Protein AF-A0A8C4QLY3-F1 (afdb_monomer_lite)

Secondary structure (DSSP, 8-state):
-EEEEEE-TT-S-BHHHHTT-----TT------S-PPPEEEEEPPTTEEESSTT---EEEGGG-SEE-TTS-EE-TT-EE--TT-TTEEEEE-TTSPEEEEEPPPPPPS-----TTEEEEEEEPTT-SSEEEEEEEPP---PPPPPPTT-EEEEEPPBTTBSS-EEEEE------TTS------------

Foldseek 3Di:
DAKDAFADVPRAFELCVVLPDPPPVPPPPDDCPPDDDGHIDDHDDPQWHHQDPPDPDTHGNQQSLEADPVRGGHGAQDWDQDPVHNQWIWHRHPSSDIDIDGPDDDDAPDDDDDPQWDWDWDADVVRSGTHIDTDGDDDPDDADDDDPQWDWDWACADPVRSHIDTDTDRDDPDPDPDDDDDDPPPPDDD

Organism: Eptatretus burgeri (NCBI:txid7764)

Radius of gyration: 38.59 Å; chains: 1; bounding box: 98×26×93 Å

Structure (mmCIF, N/CA/C/O backbone):
data_AF-A0A8C4QLY3-F1
#
_entry.id   AF-A0A8C4QLY3-F1
#
loop_
_atom_site.group_PDB
_atom_site.id
_atom_site.type_symbol
_atom_site.label_atom_id
_atom_site.label_alt_id
_atom_site.label_comp_id
_atom_site.label_asym_id
_atom_site.label_entity_id
_atom_site.label_seq_id
_atom_site.pdbx_PDB_ins_code
_atom_site.Cartn_x
_atom_site.Cartn_y
_atom_site.Cartn_z
_atom_site.occupancy
_atom_site.B_iso_or_equiv
_atom_site.auth_seq_id
_atom_site.auth_comp_id
_atom_site.auth_asym_id
_atom_site.auth_atom_id
_atom_site.pdbx_PDB_model_num
ATOM 1 N N . MET A 1 1 ? 19.184 -11.479 -25.382 1.00 84.88 1 MET A N 1
ATOM 2 C CA . MET A 1 1 ? 20.461 -10.774 -25.609 1.00 84.88 1 MET A CA 1
ATOM 3 C C . MET A 1 1 ? 21.109 -11.292 -26.883 1.00 84.88 1 MET A C 1
ATOM 5 O O . MET A 1 1 ? 20.690 -12.335 -27.380 1.00 84.88 1 MET A O 1
ATOM 9 N N . LEU A 1 2 ? 22.057 -10.538 -27.424 1.00 86.38 2 LEU A N 1
ATOM 10 C CA . LEU A 1 2 ? 22.889 -10.851 -28.580 1.00 86.38 2 LEU A CA 1
ATOM 11 C C . LEU A 1 2 ? 24.342 -10.648 -28.153 1.00 86.38 2 LEU A C 1
ATOM 13 O O . LEU A 1 2 ? 24.644 -9.688 -27.451 1.00 86.38 2 LEU A O 1
ATOM 17 N N . TYR A 1 3 ? 25.226 -11.551 -28.545 1.00 88.00 3 TYR A N 1
ATOM 18 C CA . TYR A 1 3 ? 26.653 -11.386 -28.297 1.00 88.00 3 TYR A CA 1
ATOM 19 C C . TYR A 1 3 ? 27.228 -10.328 -29.246 1.00 88.00 3 TYR A C 1
ATOM 21 O O . TYR A 1 3 ? 26.914 -10.347 -30.439 1.00 88.00 3 TYR A O 1
ATOM 29 N N . SER A 1 4 ? 28.058 -9.426 -28.722 1.00 83.88 4 SER A N 1
ATOM 30 C CA . SER A 1 4 ? 28.830 -8.467 -29.507 1.00 83.88 4 SER A CA 1
ATOM 31 C C . SER A 1 4 ? 30.309 -8.548 -29.113 1.00 83.88 4 SER A C 1
ATOM 33 O O . SER A 1 4 ? 30.641 -8.250 -27.964 1.00 83.88 4 SER A O 1
ATOM 35 N N . PRO A 1 5 ? 31.206 -8.919 -30.042 1.00 81.75 5 PRO A N 1
ATOM 36 C CA . PRO A 1 5 ? 32.641 -9.020 -29.772 1.00 81.75 5 PRO A CA 1
ATOM 37 C C . PRO A 1 5 ? 33.349 -7.6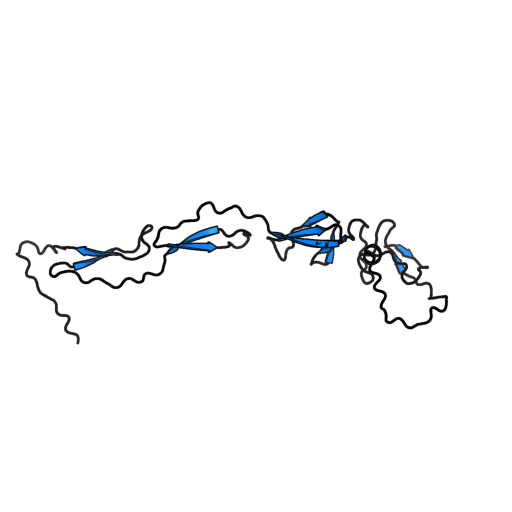58 -29.757 1.00 81.75 5 PRO A C 1
ATOM 39 O O . PRO A 1 5 ? 34.522 -7.585 -29.411 1.00 81.75 5 PRO A O 1
ATOM 42 N N . CYS A 1 6 ? 32.673 -6.589 -30.195 1.00 80.69 6 CYS A N 1
ATOM 43 C CA . CYS A 1 6 ? 33.265 -5.262 -30.318 1.00 80.69 6 CYS A CA 1
ATOM 44 C C . CYS A 1 6 ? 32.342 -4.199 -29.720 1.00 80.69 6 CYS A C 1
ATOM 46 O O . CYS A 1 6 ? 31.475 -3.657 -30.409 1.00 80.69 6 CYS A O 1
ATOM 48 N N . ILE A 1 7 ? 32.519 -3.908 -28.434 1.00 79.38 7 ILE A N 1
ATOM 49 C CA . ILE A 1 7 ? 31.778 -2.879 -27.705 1.00 79.38 7 ILE A CA 1
ATOM 50 C C . ILE A 1 7 ? 32.756 -1.885 -27.082 1.00 79.38 7 ILE A C 1
ATOM 52 O O . ILE A 1 7 ? 33.748 -2.270 -26.467 1.00 79.38 7 ILE A O 1
ATOM 56 N N . GLN A 1 8 ? 32.463 -0.593 -27.241 1.00 78.50 8 GLN A N 1
ATOM 57 C CA . GLN A 1 8 ? 33.200 0.457 -26.542 1.00 78.50 8 GLN A CA 1
ATOM 58 C C . GLN A 1 8 ? 32.784 0.464 -25.060 1.00 78.50 8 GLN A C 1
ATOM 60 O O . GLN A 1 8 ? 31.588 0.304 -24.772 1.00 78.50 8 GLN A O 1
ATOM 65 N N . PRO A 1 9 ? 33.708 0.673 -24.115 1.00 67.31 9 PRO A N 1
ATOM 66 C CA . PRO A 1 9 ? 33.3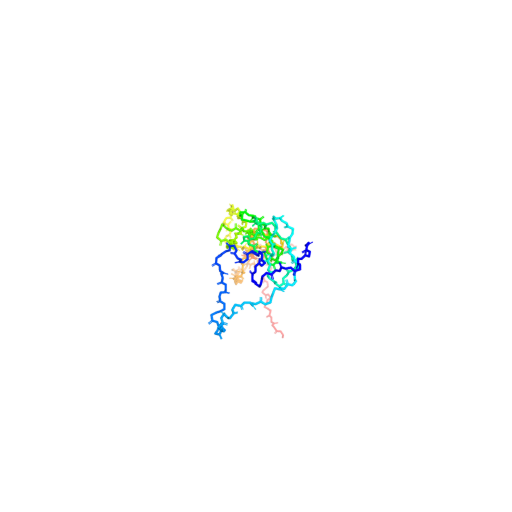52 0.892 -22.715 1.00 67.31 9 PRO A CA 1
ATOM 67 C C . PRO A 1 9 ? 32.326 2.026 -22.593 1.00 67.31 9 PRO A C 1
ATOM 69 O O . PRO A 1 9 ? 32.357 3.002 -23.338 1.00 67.31 9 PRO A O 1
ATOM 72 N N . GLY A 1 10 ? 31.313 1.845 -21.743 1.00 68.50 10 GLY A N 1
ATOM 73 C CA . GLY A 1 10 ? 30.231 2.825 -21.576 1.00 68.50 10 GLY A CA 1
ATOM 74 C C . GLY A 1 10 ? 29.214 2.928 -22.729 1.00 68.50 10 GLY A C 1
ATOM 75 O O . GLY A 1 10 ? 28.208 3.619 -22.578 1.00 68.50 10 GLY A O 1
ATOM 76 N N . SER A 1 11 ? 29.389 2.213 -23.849 1.00 71.75 11 SER A N 1
ATOM 77 C CA . SER A 1 11 ? 28.470 2.287 -25.005 1.00 71.75 11 SER A CA 1
ATOM 78 C C . SER A 1 11 ? 27.232 1.385 -24.923 1.00 71.75 11 SER A C 1
ATOM 80 O O . SER A 1 11 ? 26.432 1.357 -25.860 1.00 71.75 11 SER A O 1
ATOM 82 N N . LEU A 1 12 ? 27.047 0.641 -23.823 1.00 77.19 12 LEU A N 1
ATOM 83 C CA . LEU A 1 12 ? 25.855 -0.188 -23.642 1.00 77.19 12 LEU A CA 1
ATOM 84 C C . LEU A 1 12 ? 24.624 0.691 -23.384 1.00 77.19 12 LEU A C 1
ATOM 86 O O . LEU A 1 12 ? 24.555 1.340 -22.338 1.00 77.19 12 LEU A O 1
ATOM 90 N N . PRO A 1 13 ? 23.614 0.654 -24.270 1.00 83.00 13 PRO A N 1
ATOM 91 C CA . PRO A 1 13 ? 22.421 1.462 -24.104 1.00 83.00 13 PRO A CA 1
ATOM 92 C C . PRO A 1 13 ? 21.610 0.948 -22.906 1.00 83.00 13 PRO A C 1
ATOM 94 O O . PRO A 1 13 ? 21.132 -0.192 -22.894 1.00 83.00 13 PRO A O 1
ATOM 97 N N . SER A 1 14 ? 21.456 1.796 -21.890 1.00 86.19 14 SER A N 1
ATOM 98 C CA . SER A 1 14 ? 20.757 1.477 -20.640 1.00 86.19 14 SER A CA 1
ATOM 99 C C . SER A 1 14 ? 19.750 2.559 -20.246 1.00 86.19 14 SER A C 1
ATOM 101 O O . SER A 1 14 ? 19.855 3.704 -20.687 1.00 86.19 14 SER A O 1
ATOM 103 N N . CYS A 1 15 ? 18.776 2.214 -19.397 1.00 84.12 15 CYS A N 1
ATOM 104 C CA . CYS A 1 15 ? 17.748 3.158 -18.943 1.00 84.12 15 CYS A CA 1
ATOM 105 C C . CYS A 1 15 ? 18.340 4.393 -18.221 1.00 84.12 15 CYS A C 1
ATOM 107 O O . CYS A 1 15 ? 17.805 5.493 -18.352 1.00 84.12 15 CYS A O 1
ATOM 109 N N . GLY A 1 16 ? 19.466 4.243 -17.509 1.00 72.06 16 GLY A N 1
ATOM 110 C CA . GLY A 1 16 ? 20.131 5.349 -16.799 1.00 72.06 16 GLY A CA 1
ATOM 111 C C . GLY A 1 16 ? 20.786 6.389 -17.716 1.00 72.06 16 GLY A C 1
ATOM 112 O O . GLY A 1 16 ? 20.934 7.544 -17.336 1.00 72.06 16 GLY A O 1
ATOM 113 N N . GLN A 1 17 ? 21.114 6.019 -18.959 1.00 66.88 17 GLN A N 1
ATOM 114 C CA . GLN A 1 17 ? 21.656 6.961 -19.945 1.00 66.88 17 GLN A CA 1
ATOM 115 C C . GLN A 1 17 ? 20.567 7.849 -20.571 1.00 66.88 17 GLN A C 1
ATOM 117 O O . GLN A 1 17 ? 20.864 8.931 -21.072 1.00 66.88 17 GLN A O 1
ATOM 122 N N . THR A 1 18 ? 19.297 7.425 -20.533 1.00 53.59 18 THR A N 1
ATOM 123 C CA . THR A 1 18 ? 18.161 8.196 -21.071 1.00 53.59 18 THR A CA 1
ATOM 124 C C . THR A 1 18 ? 17.644 9.294 -20.138 1.00 53.59 18 THR A C 1
ATOM 126 O O . THR A 1 18 ? 17.000 10.221 -20.622 1.00 53.59 18 THR A O 1
ATOM 129 N N . THR A 1 19 ? 17.930 9.231 -18.834 1.00 48.31 19 THR A N 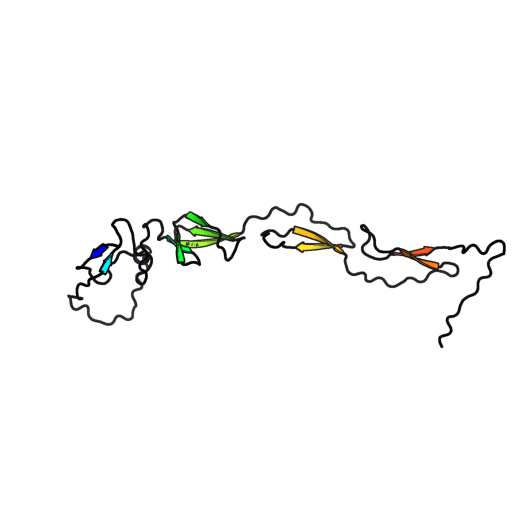1
ATOM 130 C CA . THR A 1 19 ? 17.452 10.201 -17.827 1.00 48.31 19 THR A CA 1
ATOM 131 C C . THR A 1 19 ? 18.420 11.359 -17.563 1.00 48.31 19 THR A C 1
ATOM 133 O O . THR A 1 19 ? 18.171 12.177 -16.682 1.00 48.31 19 THR A O 1
ATOM 136 N N . GLY A 1 20 ? 19.512 11.476 -18.327 1.00 45.25 20 GLY A N 1
ATOM 137 C CA . GLY A 1 20 ? 20.443 12.609 -18.228 1.00 45.25 20 GLY A CA 1
ATOM 138 C C . GLY A 1 20 ? 21.266 12.655 -16.936 1.00 45.25 20 GLY A C 1
ATOM 139 O O . GLY A 1 20 ? 21.988 13.621 -16.716 1.00 45.25 20 GLY A O 1
ATOM 140 N N . GLN A 1 21 ? 21.203 11.618 -16.100 1.00 39.12 21 GLN A N 1
ATOM 141 C CA . GLN A 1 21 ? 22.150 11.417 -15.011 1.00 39.12 21 GLN A CA 1
ATOM 142 C C . GLN A 1 21 ? 23.244 10.479 -15.503 1.00 39.12 21 GLN A C 1
ATOM 144 O O . GLN A 1 21 ? 23.276 9.287 -15.202 1.00 39.12 21 GLN A O 1
ATOM 149 N N . SER A 1 22 ? 24.181 11.047 -16.262 1.00 36.25 22 SER A N 1
ATOM 150 C CA . SER A 1 22 ? 25.553 10.585 -16.140 1.00 36.25 22 SER A CA 1
ATOM 151 C C . SER A 1 22 ? 25.910 10.749 -14.666 1.00 36.25 22 SER A C 1
ATOM 153 O O . SER A 1 22 ? 26.146 11.866 -14.207 1.00 36.25 22 SER A O 1
ATOM 155 N N . TYR A 1 23 ? 25.928 9.654 -13.912 1.00 36.38 23 TYR A N 1
ATOM 156 C CA . TYR A 1 23 ? 26.881 9.560 -12.819 1.00 36.38 23 TYR A CA 1
ATOM 157 C C . TYR A 1 23 ? 28.248 9.626 -13.501 1.00 36.38 23 TYR A C 1
ATOM 159 O O . TYR A 1 23 ? 28.813 8.615 -13.905 1.00 36.38 23 TYR A O 1
ATOM 167 N N . ALA A 1 24 ? 28.705 10.847 -13.774 1.00 34.19 24 ALA A N 1
ATOM 168 C CA . ALA A 1 24 ? 30.121 11.095 -13.749 1.00 34.19 24 ALA A CA 1
ATOM 169 C C . ALA A 1 24 ? 30.478 10.824 -12.291 1.00 34.19 24 ALA A C 1
ATOM 171 O O . ALA A 1 24 ? 30.117 11.605 -11.414 1.00 34.19 24 ALA A O 1
ATOM 172 N N . ASP A 1 25 ? 31.058 9.658 -12.023 1.00 31.56 25 ASP A N 1
ATOM 173 C CA . ASP A 1 25 ? 31.919 9.551 -10.859 1.00 31.56 25 ASP A CA 1
ATOM 174 C C . ASP A 1 25 ? 32.953 10.668 -11.037 1.00 31.56 25 ASP A C 1
ATOM 176 O O . ASP A 1 25 ? 33.795 10.619 -11.934 1.00 31.56 25 ASP A O 1
ATOM 180 N N . GLU A 1 26 ? 32.832 11.727 -10.237 1.00 43.03 26 GLU A N 1
ATOM 181 C CA . GLU A 1 26 ? 33.741 12.880 -10.219 1.00 43.03 26 GLU A CA 1
ATOM 182 C C . GLU A 1 26 ? 35.105 12.523 -9.582 1.00 43.03 26 GLU A C 1
ATOM 184 O O . GLU A 1 26 ? 35.828 13.402 -9.130 1.00 43.03 26 GLU A O 1
ATOM 189 N N . ASP A 1 27 ? 35.467 11.235 -9.575 1.00 40.78 27 ASP A N 1
ATOM 190 C CA . ASP A 1 27 ? 36.694 10.660 -9.009 1.00 40.78 27 ASP A CA 1
ATOM 191 C C . ASP A 1 27 ? 37.480 9.830 -10.050 1.00 40.78 27 ASP A C 1
ATOM 193 O O . ASP A 1 27 ? 38.217 8.903 -9.716 1.00 40.78 27 ASP A O 1
ATOM 197 N N . ALA A 1 28 ? 37.350 10.153 -11.341 1.00 45.69 28 ALA A N 1
ATOM 198 C CA . ALA A 1 28 ? 38.231 9.631 -12.386 1.00 45.69 28 ALA A CA 1
ATOM 199 C C . ALA A 1 28 ? 39.268 10.688 -12.791 1.00 45.69 28 ALA A C 1
ATOM 201 O O . ALA A 1 28 ? 39.267 11.210 -13.906 1.00 45.69 28 ALA A O 1
ATOM 202 N N . ASP A 1 29 ? 40.182 10.980 -11.869 1.00 46.06 29 ASP A N 1
ATOM 203 C CA . ASP A 1 29 ? 41.506 11.510 -12.196 1.00 46.06 29 ASP A CA 1
ATOM 204 C C . ASP A 1 29 ? 42.304 10.391 -12.901 1.00 46.06 29 ASP A C 1
ATOM 206 O O . ASP A 1 29 ? 43.221 9.811 -12.335 1.00 46.06 29 ASP A O 1
ATOM 210 N N . GLU A 1 30 ? 41.939 10.029 -14.133 1.00 47.28 30 GLU A N 1
ATOM 211 C CA . GLU A 1 30 ? 42.847 9.316 -15.033 1.00 47.28 30 GLU A CA 1
ATOM 212 C C . GLU A 1 30 ? 42.722 9.859 -16.453 1.00 47.28 30 GLU A C 1
ATOM 214 O O . GLU A 1 30 ? 41.673 9.889 -17.094 1.00 47.28 30 GLU A O 1
ATOM 219 N N . VAL A 1 31 ? 43.874 10.323 -16.923 1.00 45.69 31 VAL A N 1
ATOM 220 C CA . VAL A 1 31 ? 44.172 10.752 -18.278 1.00 45.69 31 VAL A CA 1
ATOM 221 C C . VAL A 1 31 ? 43.553 9.776 -19.279 1.00 45.69 31 VAL A C 1
ATOM 223 O O . VAL A 1 31 ? 44.007 8.640 -19.405 1.00 45.69 31 VAL A O 1
ATOM 226 N N . ALA A 1 32 ? 42.569 10.252 -20.047 1.00 48.84 32 ALA A N 1
ATOM 227 C CA . ALA A 1 32 ? 42.068 9.596 -21.249 1.00 48.84 32 ALA A CA 1
ATOM 228 C C . ALA A 1 32 ? 43.197 9.500 -22.292 1.00 48.84 32 ALA A C 1
ATOM 230 O O . ALA A 1 32 ? 43.293 10.291 -23.234 1.00 48.84 32 ALA A O 1
ATOM 231 N N . THR A 1 33 ? 44.097 8.539 -22.106 1.00 45.81 33 THR A N 1
ATOM 232 C CA . THR A 1 33 ? 44.959 8.059 -23.176 1.00 45.81 33 THR A CA 1
ATOM 233 C C . THR A 1 33 ? 44.078 7.214 -24.088 1.00 45.81 33 THR A C 1
ATOM 235 O O . THR A 1 33 ? 43.406 6.279 -23.662 1.00 45.81 33 THR A O 1
ATOM 238 N N . GLY A 1 34 ? 43.983 7.634 -25.349 1.00 58.06 34 GLY A N 1
ATOM 239 C CA . GLY A 1 34 ? 43.151 6.983 -26.351 1.00 58.06 34 GLY A CA 1
ATOM 240 C C . GLY A 1 34 ? 43.473 5.494 -26.473 1.00 58.06 34 GLY A C 1
ATOM 241 O O . GLY A 1 34 ? 44.644 5.126 -26.542 1.00 58.06 34 GLY A O 1
ATOM 242 N N . TRP A 1 35 ? 42.398 4.703 -26.562 1.00 57.81 35 TRP A N 1
ATOM 243 C CA . TRP A 1 35 ? 42.311 3.235 -26.630 1.00 57.81 35 TRP A CA 1
ATOM 244 C C . TRP A 1 35 ? 42.055 2.549 -25.288 1.00 57.81 35 TRP A C 1
ATOM 246 O O . TRP A 1 35 ? 42.844 1.725 -24.830 1.00 57.81 35 TRP A O 1
ATOM 256 N N . GLU A 1 36 ? 40.875 2.789 -24.714 1.00 62.62 36 GLU A N 1
ATOM 257 C CA . GLU A 1 36 ? 40.307 1.763 -23.847 1.00 62.62 36 GLU A CA 1
ATOM 258 C C . GLU A 1 36 ? 40.077 0.475 -24.667 1.00 62.62 36 GLU A C 1
ATOM 260 O O . GLU A 1 36 ? 39.647 0.542 -25.829 1.00 62.62 36 GLU A O 1
ATOM 265 N N . PRO A 1 37 ? 40.384 -0.707 -24.107 1.00 64.56 37 PRO A N 1
ATOM 266 C CA . PRO A 1 37 ? 40.242 -1.964 -24.821 1.00 64.56 37 PRO A CA 1
ATOM 267 C C . PRO A 1 37 ? 38.778 -2.202 -25.197 1.00 64.56 37 PRO A C 1
ATOM 269 O O . PRO A 1 37 ? 37.879 -2.162 -24.358 1.00 64.56 37 PRO A O 1
ATOM 272 N N . ILE A 1 38 ? 38.551 -2.476 -26.483 1.00 72.50 38 ILE A N 1
ATOM 273 C CA . ILE A 1 38 ? 37.250 -2.903 -26.991 1.00 72.50 38 ILE A CA 1
ATOM 274 C C . ILE A 1 38 ? 36.913 -4.227 -26.309 1.00 72.50 38 ILE A C 1
ATOM 276 O O . ILE A 1 38 ? 37.644 -5.209 -26.450 1.00 72.50 38 ILE A O 1
ATOM 280 N N . GLY A 1 39 ? 35.823 -4.231 -25.554 1.00 77.69 39 GLY A N 1
ATOM 281 C CA . GLY A 1 39 ? 35.370 -5.398 -24.818 1.00 77.69 39 GLY A CA 1
ATOM 282 C C . GLY A 1 39 ? 34.408 -6.250 -25.634 1.00 77.69 39 GLY A C 1
ATOM 283 O O . GLY A 1 39 ? 33.763 -5.784 -26.580 1.00 77.69 39 GLY A O 1
ATOM 284 N N . GLU A 1 40 ? 34.261 -7.499 -25.211 1.00 82.25 40 GLU A N 1
ATOM 285 C CA . GLU A 1 40 ? 33.123 -8.327 -25.581 1.00 82.25 40 GLU A CA 1
ATOM 286 C C . GLU A 1 40 ? 31.995 -8.143 -24.562 1.00 82.25 40 GLU A C 1
ATOM 288 O O . GLU A 1 40 ? 32.220 -8.116 -23.352 1.00 82.25 40 GLU A O 1
ATOM 293 N N . ALA A 1 41 ? 30.763 -7.998 -25.043 1.00 80.44 41 ALA A N 1
ATOM 294 C CA . ALA A 1 41 ? 29.607 -7.835 -24.175 1.00 80.44 41 ALA A CA 1
ATOM 295 C C . ALA A 1 41 ? 28.351 -8.464 -24.778 1.00 80.44 41 ALA A C 1
ATOM 297 O O . ALA A 1 41 ? 28.205 -8.619 -25.993 1.00 80.44 41 ALA A O 1
ATOM 298 N N . CYS A 1 42 ? 27.398 -8.800 -23.911 1.00 84.00 42 CYS A N 1
ATOM 299 C CA . CYS A 1 42 ? 26.052 -9.167 -24.329 1.00 84.00 42 CYS A CA 1
ATOM 300 C C . CYS A 1 42 ? 25.182 -7.912 -24.395 1.00 84.00 42 CYS A C 1
ATOM 302 O O . CYS A 1 42 ? 24.973 -7.242 -23.388 1.00 84.00 42 CYS A O 1
ATOM 304 N N . ILE A 1 43 ? 24.640 -7.621 -25.574 1.00 86.69 43 ILE A N 1
ATOM 305 C CA . ILE A 1 43 ? 23.747 -6.486 -25.804 1.00 86.69 43 ILE A CA 1
ATOM 306 C C . ILE A 1 43 ? 22.288 -6.935 -25.899 1.00 86.69 43 ILE A C 1
ATOM 308 O O . ILE A 1 43 ? 21.963 -8.094 -26.186 1.00 86.69 43 ILE A O 1
ATOM 312 N N . CYS A 1 44 ? 21.367 -6.010 -25.666 1.00 89.00 44 CYS A N 1
ATOM 313 C CA . CYS A 1 44 ? 19.954 -6.259 -25.900 1.00 89.00 44 CYS A CA 1
ATOM 314 C C . CYS A 1 44 ? 19.644 -6.333 -27.404 1.00 89.00 44 CYS A C 1
ATOM 316 O O . CYS A 1 44 ? 20.408 -5.864 -28.247 1.00 89.00 44 CYS A O 1
ATOM 318 N N . ARG A 1 45 ? 18.526 -6.981 -27.763 1.00 90.12 45 ARG A N 1
ATOM 319 C CA . ARG A 1 45 ? 18.061 -6.959 -29.160 1.00 90.12 45 ARG A CA 1
ATOM 320 C C . ARG A 1 45 ? 17.730 -5.511 -29.562 1.00 90.12 45 ARG A C 1
ATOM 322 O O . ARG A 1 45 ? 17.349 -4.739 -28.682 1.00 90.12 45 ARG A O 1
ATOM 329 N N . PRO A 1 46 ? 17.821 -5.153 -30.856 1.00 87.19 46 PRO A N 1
ATOM 330 C CA . PRO A 1 46 ? 17.438 -3.822 -31.320 1.00 87.19 46 PRO A CA 1
ATOM 331 C C . PRO A 1 46 ? 16.041 -3.429 -30.818 1.00 87.19 46 PRO A C 1
ATOM 333 O O . PRO A 1 46 ? 15.118 -4.242 -30.868 1.00 87.19 46 PRO A O 1
ATOM 336 N N . GLY A 1 47 ? 15.904 -2.202 -30.310 1.00 85.00 47 GLY A N 1
ATOM 337 C CA . GLY A 1 47 ? 14.665 -1.699 -29.701 1.00 85.00 47 GLY A CA 1
ATOM 338 C C . GLY A 1 47 ? 14.514 -1.971 -28.198 1.00 85.00 47 GLY A C 1
ATOM 339 O O . GLY A 1 47 ? 13.549 -1.507 -27.599 1.00 85.00 47 GLY A O 1
ATOM 340 N N . LEU A 1 48 ? 15.459 -2.679 -27.572 1.00 89.75 48 LEU A N 1
ATOM 341 C CA . LEU A 1 48 ? 15.499 -2.905 -26.126 1.00 89.75 48 LEU A CA 1
ATOM 342 C C . LEU A 1 48 ? 16.749 -2.264 -25.509 1.00 89.75 48 LEU A C 1
ATOM 344 O O . LEU A 1 48 ? 17.815 -2.239 -26.124 1.00 89.75 48 LEU A O 1
ATOM 348 N N . LEU A 1 49 ? 16.614 -1.802 -24.272 1.00 88.75 49 LEU A N 1
ATOM 349 C CA . LEU A 1 49 ? 17.656 -1.194 -23.449 1.00 88.75 49 LEU A CA 1
ATOM 350 C C . LEU A 1 49 ? 17.943 -2.072 -22.233 1.00 88.75 49 LEU A C 1
ATOM 352 O O . LEU A 1 49 ? 17.079 -2.822 -21.777 1.00 88.75 49 LEU A O 1
ATOM 356 N N . LEU A 1 50 ? 19.147 -1.972 -21.686 1.00 88.19 50 LEU A N 1
ATOM 357 C CA . LEU A 1 50 ? 19.479 -2.636 -20.433 1.00 88.19 50 LEU A CA 1
ATOM 358 C C . LEU A 1 50 ? 18.831 -1.891 -19.255 1.00 88.19 50 LEU A C 1
ATOM 360 O O . LEU A 1 50 ? 18.961 -0.671 -19.153 1.00 88.19 50 LEU A O 1
ATOM 364 N N . HIS A 1 51 ? 18.146 -2.602 -18.356 1.00 86.31 51 HIS A N 1
ATOM 365 C CA . HIS A 1 51 ? 17.481 -1.965 -17.214 1.00 86.31 51 HIS A CA 1
ATOM 366 C C . HIS A 1 51 ? 18.471 -1.252 -16.279 1.00 86.31 51 HIS A C 1
ATOM 368 O O . HIS A 1 51 ? 18.248 -0.111 -15.884 1.00 86.31 51 HIS A O 1
ATOM 374 N N . ARG A 1 52 ? 19.577 -1.932 -15.956 1.00 82.38 52 ARG A N 1
ATOM 375 C CA . ARG A 1 52 ? 20.678 -1.465 -15.103 1.00 82.38 52 ARG A CA 1
ATOM 376 C C . ARG A 1 52 ? 21.976 -2.104 -15.604 1.00 82.38 52 ARG A C 1
ATOM 378 O O . ARG A 1 52 ? 21.923 -3.213 -16.127 1.00 82.38 52 ARG A O 1
ATOM 385 N N . THR A 1 53 ? 23.111 -1.420 -15.493 1.00 75.06 53 THR A N 1
ATOM 386 C CA . THR A 1 53 ? 24.404 -1.837 -16.082 1.00 75.06 53 THR A CA 1
ATOM 387 C C . THR A 1 53 ? 24.965 -3.146 -15.522 1.00 75.06 53 THR A C 1
ATOM 389 O O . THR A 1 53 ? 25.726 -3.829 -16.198 1.00 75.06 53 THR A O 1
ATOM 392 N N . ASP A 1 54 ? 24.552 -3.522 -14.320 1.00 74.31 54 ASP A N 1
ATOM 393 C CA . ASP A 1 54 ? 24.918 -4.740 -13.592 1.00 74.31 54 ASP A CA 1
ATOM 394 C C . ASP A 1 54 ? 23.881 -5.875 -13.730 1.00 74.31 54 ASP A C 1
ATOM 396 O O . ASP A 1 54 ? 24.078 -6.970 -13.204 1.00 74.31 54 ASP A O 1
ATOM 400 N N . HIS A 1 55 ? 22.762 -5.639 -14.419 1.00 73.62 55 HIS A N 1
ATOM 401 C CA . HIS A 1 55 ? 21.691 -6.617 -14.620 1.00 73.62 55 HIS A CA 1
ATOM 402 C C . HIS A 1 55 ? 21.626 -7.082 -16.078 1.00 73.62 55 HIS A C 1
ATOM 404 O O . HIS A 1 55 ? 21.967 -6.357 -17.000 1.00 73.62 55 HIS A O 1
ATOM 410 N N . THR A 1 56 ? 21.102 -8.288 -16.312 1.00 83.69 56 THR A N 1
ATOM 411 C CA . THR A 1 56 ? 20.933 -8.875 -17.660 1.00 83.69 56 THR A CA 1
ATOM 412 C C . THR A 1 56 ? 19.544 -8.637 -18.267 1.00 83.69 56 THR A C 1
ATOM 414 O O . THR A 1 56 ? 19.197 -9.202 -19.309 1.00 83.69 56 THR A O 1
ATOM 417 N N . LEU A 1 57 ? 18.716 -7.817 -17.611 1.00 89.06 57 LEU A N 1
ATOM 418 C CA . LEU A 1 57 ? 17.331 -7.580 -18.005 1.00 89.06 57 LEU A CA 1
ATOM 419 C C . LEU A 1 57 ? 17.246 -6.545 -19.132 1.00 89.06 57 LEU A C 1
ATOM 421 O O . LEU A 1 57 ? 17.608 -5.384 -18.952 1.00 89.06 57 LEU A O 1
ATOM 425 N N . CYS A 1 58 ? 16.698 -6.968 -20.271 1.00 90.69 58 CYS A N 1
ATOM 426 C CA . CYS A 1 58 ? 16.407 -6.101 -21.409 1.00 90.69 58 CYS A CA 1
ATOM 427 C C . CYS A 1 58 ? 14.954 -5.625 -21.379 1.00 90.69 58 CYS A C 1
ATOM 429 O O . CYS A 1 58 ? 14.031 -6.434 -21.266 1.00 90.69 58 CYS A O 1
ATOM 431 N N . VAL A 1 59 ? 14.758 -4.322 -21.541 1.00 91.94 59 VAL A N 1
ATOM 432 C CA . VAL A 1 59 ? 13.490 -3.625 -21.337 1.00 91.94 59 VAL A CA 1
ATOM 433 C C . VAL A 1 59 ? 13.208 -2.719 -22.539 1.00 91.94 59 VAL A C 1
ATOM 435 O O . VAL A 1 59 ? 14.137 -2.102 -23.057 1.00 91.94 59 VAL A O 1
ATOM 438 N N . PRO A 1 60 ? 11.961 -2.620 -23.023 1.00 91.31 60 PRO A N 1
ATOM 439 C CA . PRO A 1 60 ? 11.594 -1.617 -24.021 1.00 91.31 60 PRO A CA 1
ATOM 440 C C . PRO A 1 60 ? 11.876 -0.198 -23.523 1.00 91.31 60 PRO A C 1
ATOM 442 O O . PRO A 1 60 ? 11.744 0.074 -22.328 1.00 91.31 60 PRO A O 1
ATOM 445 N N . LYS A 1 61 ? 12.220 0.719 -24.432 1.00 87.19 61 LYS A N 1
ATOM 446 C CA . LYS A 1 61 ? 12.552 2.109 -24.074 1.00 87.19 61 LYS A CA 1
ATOM 447 C C . LYS A 1 61 ? 11.426 2.780 -23.286 1.00 87.19 61 LYS A C 1
ATOM 449 O O . LYS A 1 61 ? 11.688 3.518 -22.343 1.00 87.19 61 LYS A O 1
ATOM 454 N N . GLU A 1 62 ? 10.181 2.477 -23.636 1.00 86.88 62 GLU A N 1
ATOM 455 C CA . GLU A 1 62 ? 8.993 3.040 -22.984 1.00 86.88 62 GLU A CA 1
ATOM 456 C C . GLU A 1 62 ? 8.871 2.650 -21.503 1.00 86.88 62 GLU A C 1
ATOM 458 O O . GLU A 1 62 ? 8.235 3.369 -20.743 1.00 86.88 62 GLU A O 1
ATOM 463 N N . LYS A 1 63 ? 9.489 1.538 -21.080 1.00 89.62 63 LYS A N 1
ATOM 464 C CA . LYS A 1 63 ? 9.434 1.005 -19.706 1.00 89.62 63 LYS A CA 1
ATOM 465 C C . LYS A 1 63 ? 10.659 1.360 -18.857 1.00 89.62 63 LYS A C 1
ATOM 467 O O . LYS A 1 63 ? 10.855 0.794 -17.788 1.00 89.62 63 LYS A O 1
ATOM 472 N N . CYS A 1 64 ? 11.500 2.275 -19.329 1.00 87.44 64 CYS A N 1
ATOM 473 C CA . CYS A 1 64 ? 12.670 2.750 -18.590 1.00 87.44 64 CYS A CA 1
ATOM 474 C C . CYS A 1 64 ? 12.368 3.903 -17.619 1.00 87.44 64 CYS A C 1
ATOM 476 O O . CYS A 1 64 ? 13.294 4.389 -16.977 1.00 87.44 64 CYS A O 1
ATOM 478 N N . ALA A 1 65 ? 11.119 4.373 -17.536 1.00 88.88 65 ALA A N 1
ATOM 479 C CA . ALA A 1 65 ? 10.780 5.589 -16.801 1.00 88.88 65 ALA A CA 1
ATOM 480 C C . ALA A 1 65 ? 10.843 5.397 -15.279 1.00 88.88 65 ALA A C 1
ATOM 482 O O . ALA A 1 65 ? 11.461 6.204 -14.591 1.00 88.88 65 ALA A O 1
ATOM 483 N N . CYS A 1 66 ? 10.240 4.326 -14.757 1.00 90.12 66 CYS A N 1
ATOM 484 C CA . CYS A 1 66 ? 10.247 4.038 -13.325 1.00 90.12 66 CYS A CA 1
ATOM 485 C C . CYS A 1 66 ? 10.548 2.565 -13.046 1.00 90.12 66 CYS A C 1
ATOM 487 O O . CYS A 1 66 ? 10.340 1.697 -13.893 1.00 90.12 66 CYS A O 1
ATOM 489 N N . THR A 1 67 ? 10.962 2.273 -11.815 1.00 89.00 67 THR A N 1
ATOM 490 C CA . THR A 1 67 ? 11.114 0.907 -11.304 1.00 89.00 67 THR A CA 1
ATOM 491 C C . THR A 1 67 ? 10.281 0.757 -10.041 1.00 89.00 67 THR A C 1
ATOM 493 O O . THR A 1 67 ? 10.317 1.628 -9.172 1.00 89.00 67 THR A O 1
ATOM 496 N N . ASP A 1 68 ? 9.514 -0.325 -9.926 1.00 88.88 68 ASP A N 1
ATOM 497 C CA . ASP A 1 68 ? 8.738 -0.585 -8.715 1.00 88.88 68 ASP A CA 1
ATOM 498 C C . ASP A 1 68 ? 9.590 -1.161 -7.566 1.00 88.88 68 ASP A C 1
ATOM 500 O O . ASP A 1 68 ? 10.785 -1.429 -7.697 1.00 88.88 68 ASP A O 1
ATOM 504 N N . THR A 1 69 ? 8.959 -1.379 -6.410 1.00 83.75 69 THR A N 1
ATOM 505 C CA . THR A 1 69 ? 9.620 -1.912 -5.208 1.00 83.75 69 THR A CA 1
ATOM 506 C C . THR A 1 69 ? 10.102 -3.358 -5.345 1.00 83.75 69 THR A C 1
ATOM 508 O O . THR A 1 69 ? 10.776 -3.857 -4.446 1.00 83.75 69 THR A O 1
ATOM 511 N N . GLN A 1 70 ? 9.749 -4.052 -6.428 1.00 86.62 70 GLN A N 1
ATOM 512 C CA . GLN A 1 70 ? 10.213 -5.400 -6.757 1.00 86.62 70 GLN A CA 1
ATOM 513 C C . GLN A 1 70 ? 11.304 -5.385 -7.839 1.00 86.62 70 GLN A C 1
ATOM 515 O O . GLN A 1 70 ? 11.748 -6.447 -8.275 1.00 86.62 70 GLN A O 1
ATOM 520 N N . GLY A 1 71 ? 11.754 -4.204 -8.276 1.00 86.06 71 GLY A N 1
ATOM 521 C CA . GLY A 1 71 ? 12.740 -4.080 -9.345 1.00 86.06 71 GLY A CA 1
ATOM 522 C C . GLY A 1 71 ? 12.147 -4.249 -10.747 1.00 86.06 71 GLY A C 1
ATOM 523 O O . GLY A 1 71 ? 12.899 -4.491 -11.691 1.00 86.06 71 GLY A O 1
ATOM 524 N N . ILE A 1 72 ? 10.820 -4.166 -10.902 1.00 89.06 72 ILE A N 1
ATOM 525 C CA . ILE A 1 72 ? 10.158 -4.328 -12.199 1.00 89.06 72 ILE A CA 1
ATOM 526 C C . ILE A 1 72 ? 10.103 -2.968 -12.914 1.00 89.06 72 ILE A C 1
ATOM 528 O O . ILE A 1 72 ? 9.605 -1.999 -12.333 1.00 89.06 72 ILE A O 1
ATOM 532 N N . PRO A 1 73 ? 10.564 -2.888 -14.175 1.00 91.00 73 PRO A N 1
ATOM 533 C CA . PRO A 1 73 ? 10.483 -1.680 -14.989 1.00 91.00 73 PRO A CA 1
ATOM 534 C C . PRO A 1 73 ? 9.040 -1.336 -15.378 1.00 91.00 73 PRO A C 1
ATOM 536 O O . PRO A 1 73 ? 8.275 -2.207 -15.808 1.00 91.00 73 PRO A O 1
ATOM 539 N N . ARG A 1 74 ? 8.699 -0.052 -15.278 1.00 92.44 74 ARG A N 1
ATOM 540 C CA . ARG A 1 74 ? 7.368 0.517 -15.510 1.00 92.44 74 ARG A CA 1
ATOM 541 C C . ARG A 1 74 ? 7.427 1.628 -16.546 1.00 92.44 74 ARG A C 1
ATOM 543 O O . ARG A 1 74 ? 8.399 2.386 -16.617 1.00 92.44 74 ARG A O 1
ATOM 550 N N . ALA A 1 75 ? 6.376 1.708 -17.352 1.00 92.06 75 ALA A N 1
ATOM 551 C CA . ALA A 1 75 ? 6.221 2.772 -18.329 1.00 92.06 75 ALA A CA 1
ATOM 552 C C . ALA A 1 75 ? 5.739 4.073 -17.690 1.00 92.06 75 ALA A C 1
ATOM 554 O O . ALA A 1 75 ? 5.075 4.073 -16.656 1.00 92.06 75 ALA A O 1
ATOM 555 N N . GLU A 1 76 ? 6.053 5.189 -18.341 1.00 92.69 76 GLU A N 1
ATOM 556 C CA . GLU A 1 76 ? 5.454 6.480 -18.013 1.00 92.69 76 GLU A CA 1
ATOM 557 C C . GLU A 1 76 ? 3.922 6.393 -18.085 1.00 92.69 76 GLU A C 1
ATOM 559 O O . GLU A 1 76 ? 3.359 5.820 -19.019 1.00 92.69 76 GLU A O 1
ATOM 564 N N . GLY A 1 77 ? 3.241 6.950 -17.083 1.00 91.88 77 GLY A N 1
ATOM 565 C CA . GLY A 1 77 ? 1.785 6.905 -16.969 1.00 91.88 77 GLY A CA 1
ATOM 566 C C . GLY A 1 77 ? 1.228 5.549 -16.530 1.00 91.88 77 GLY A C 1
ATOM 567 O O . GLY A 1 77 ? 0.014 5.423 -16.379 1.00 91.88 77 GLY A O 1
ATOM 568 N N . GLU A 1 78 ? 2.076 4.540 -16.304 1.00 93.38 78 GLU A N 1
ATOM 569 C CA . GLU A 1 78 ? 1.636 3.253 -15.769 1.00 93.38 78 GLU A CA 1
ATOM 570 C C . GLU A 1 78 ? 1.171 3.406 -14.317 1.00 93.38 78 GLU A C 1
ATOM 572 O O . GLU A 1 78 ? 1.789 4.111 -13.513 1.00 93.38 78 GLU A O 1
ATOM 577 N N . GLU A 1 79 ? 0.084 2.709 -13.994 1.00 93.12 79 GLU A N 1
ATOM 578 C CA . GLU A 1 79 ? -0.530 2.668 -12.675 1.00 93.12 79 GLU A CA 1
ATOM 579 C C . GLU A 1 79 ? -0.572 1.223 -12.165 1.00 93.12 79 GLU A C 1
ATOM 581 O O . GLU A 1 79 ? -0.998 0.315 -12.885 1.00 93.12 79 GLU A O 1
ATOM 586 N N . TRP A 1 80 ? -0.134 0.990 -10.925 1.00 91.94 80 TRP A N 1
ATOM 587 C CA . TRP A 1 80 ? -0.169 -0.345 -10.322 1.00 91.94 80 TRP A CA 1
ATOM 588 C C . TRP A 1 80 ? -0.390 -0.315 -8.809 1.00 91.94 80 TRP A C 1
ATOM 590 O O . TRP A 1 80 ? -0.068 0.652 -8.124 1.00 91.94 80 TRP A O 1
ATOM 600 N N . GLN A 1 81 ? -0.903 -1.421 -8.267 1.00 90.12 81 GLN A N 1
ATOM 601 C CA . GLN A 1 81 ? -1.037 -1.636 -6.825 1.00 90.12 81 GLN A CA 1
ATOM 602 C C . GLN A 1 81 ? 0.119 -2.513 -6.322 1.00 90.12 81 GLN A C 1
ATOM 604 O O . GLN A 1 81 ? 0.259 -3.653 -6.775 1.00 90.12 81 GLN A O 1
ATOM 609 N N . PRO A 1 82 ? 0.980 -2.013 -5.420 1.00 87.56 82 PRO A N 1
ATOM 610 C CA . PRO A 1 82 ? 2.097 -2.786 -4.907 1.00 87.56 82 PRO A CA 1
ATOM 611 C C . PRO A 1 82 ? 1.622 -3.802 -3.854 1.00 87.56 82 PRO A C 1
ATOM 613 O O . PRO A 1 82 ? 0.789 -3.478 -3.007 1.00 87.56 82 PRO A O 1
ATOM 616 N N . PRO A 1 83 ? 2.202 -5.014 -3.811 1.00 84.81 83 PRO A N 1
ATOM 617 C CA . PRO A 1 83 ? 1.812 -6.038 -2.838 1.00 84.81 83 PRO A CA 1
ATOM 618 C C . PRO A 1 83 ? 2.106 -5.626 -1.387 1.00 84.81 83 PRO A C 1
ATOM 620 O O . PRO A 1 83 ? 1.424 -6.067 -0.467 1.00 84.81 83 PRO A O 1
ATOM 623 N N . SER A 1 84 ? 3.096 -4.753 -1.176 1.00 84.88 84 SER A N 1
ATOM 624 C CA . SER A 1 84 ? 3.432 -4.194 0.137 1.00 84.88 84 SER A CA 1
ATOM 625 C C . SER A 1 84 ? 2.437 -3.139 0.629 1.00 84.88 84 SER A C 1
ATOM 627 O O . SER A 1 84 ? 2.401 -2.861 1.825 1.00 84.88 84 SER A O 1
ATOM 629 N N . CYS A 1 85 ? 1.639 -2.543 -0.263 1.00 84.88 85 CYS A N 1
ATOM 630 C CA . CYS A 1 85 ? 0.590 -1.597 0.100 1.00 84.88 85 CYS A CA 1
ATOM 631 C C . CYS A 1 85 ? -0.661 -1.817 -0.771 1.00 84.88 85 CYS A C 1
ATOM 633 O O . CYS A 1 85 ? -0.798 -1.178 -1.814 1.00 84.88 85 CYS A O 1
ATOM 635 N N . PRO A 1 86 ? -1.613 -2.662 -0.329 1.00 82.62 86 PRO A N 1
ATOM 636 C CA . PRO A 1 86 ? -2.824 -2.975 -1.099 1.00 82.62 86 PRO A CA 1
ATOM 637 C C . PRO A 1 86 ? -3.766 -1.775 -1.282 1.00 82.62 86 PRO A C 1
ATOM 639 O O . PRO A 1 86 ? -4.655 -1.801 -2.124 1.00 82.62 86 PRO A O 1
ATOM 642 N N . CYS A 1 87 ? -3.578 -0.726 -0.482 1.00 86.81 87 CYS A N 1
ATOM 643 C CA . CYS A 1 87 ? -4.390 0.488 -0.498 1.00 86.81 87 CYS A CA 1
ATOM 644 C C . CYS A 1 87 ? -3.746 1.653 -1.236 1.00 86.81 87 CYS A C 1
ATOM 646 O O . CYS A 1 87 ? -4.379 2.700 -1.407 1.00 86.81 87 CYS A O 1
ATOM 648 N N . CYS A 1 88 ? -2.496 1.466 -1.649 1.00 89.19 88 CYS A N 1
ATOM 649 C CA . CYS A 1 88 ? -1.765 2.433 -2.427 1.00 89.19 88 CYS A CA 1
ATOM 650 C C . CYS A 1 88 ? -1.922 2.107 -3.904 1.00 89.19 88 CYS A C 1
ATOM 652 O O . CYS A 1 88 ? -1.976 0.949 -4.319 1.00 89.19 88 CYS A O 1
ATOM 654 N N . VAL A 1 89 ? -1.913 3.158 -4.693 1.00 90.69 89 VAL A N 1
ATOM 655 C CA . VAL A 1 89 ? -1.778 3.121 -6.129 1.00 90.69 89 VAL A CA 1
ATOM 656 C C . VAL A 1 89 ? -0.508 3.898 -6.456 1.00 90.69 89 VAL A C 1
ATOM 658 O O . VAL A 1 89 ? -0.301 5.020 -5.997 1.00 90.69 89 VAL A O 1
ATOM 661 N N . MET A 1 90 ? 0.388 3.257 -7.188 1.00 92.19 90 MET A N 1
ATOM 662 C CA . MET A 1 90 ? 1.633 3.844 -7.657 1.00 92.19 90 MET A CA 1
ATOM 663 C C . MET A 1 90 ? 1.423 4.315 -9.087 1.00 92.19 90 MET A C 1
ATOM 665 O O . MET A 1 90 ? 0.962 3.533 -9.913 1.00 92.19 90 MET A O 1
ATOM 669 N N . HIS A 1 91 ? 1.800 5.554 -9.377 1.00 93.62 91 HIS A N 1
ATOM 670 C CA . HIS A 1 91 ? 1.822 6.098 -10.729 1.00 93.62 91 HIS A CA 1
ATOM 671 C C . HIS A 1 91 ? 3.247 6.486 -11.107 1.00 93.62 91 HIS A C 1
ATOM 673 O O . HIS A 1 91 ? 3.920 7.199 -10.355 1.00 93.62 91 HIS A O 1
ATOM 679 N N . CYS A 1 92 ? 3.696 6.054 -12.282 1.00 94.19 92 CYS A N 1
ATOM 680 C CA . CYS A 1 92 ? 4.945 6.540 -12.855 1.00 94.19 92 CYS A CA 1
ATOM 681 C C . CYS A 1 92 ? 4.708 7.880 -13.557 1.00 94.19 92 CYS A C 1
ATOM 683 O O . CYS A 1 92 ? 3.959 7.958 -14.532 1.00 94.19 92 CYS A O 1
ATOM 685 N N . LEU A 1 93 ? 5.331 8.943 -13.055 1.00 92.06 93 LEU A N 1
ATOM 686 C CA . LEU A 1 93 ? 5.244 10.273 -13.647 1.00 92.06 93 LEU A CA 1
ATOM 687 C C . LEU A 1 93 ? 6.210 10.419 -14.830 1.00 92.06 93 LEU A C 1
ATOM 689 O O . LEU A 1 93 ? 7.205 9.706 -14.942 1.00 92.06 93 LEU A O 1
ATOM 693 N N . SER A 1 94 ? 5.953 11.416 -15.676 1.00 89.50 94 SER A N 1
ATOM 694 C CA . SER A 1 94 ? 6.776 11.742 -16.850 1.00 89.50 94 SER A CA 1
ATOM 695 C C . SER A 1 94 ? 8.224 12.108 -16.533 1.00 89.50 94 SER A C 1
ATOM 697 O O . SER A 1 94 ? 9.112 11.957 -17.366 1.00 89.50 94 SER A O 1
ATOM 699 N N . ASN A 1 95 ? 8.491 12.558 -15.309 1.00 86.94 95 ASN A N 1
ATOM 700 C CA . ASN A 1 95 ? 9.833 12.878 -14.834 1.00 86.94 95 ASN A CA 1
ATOM 701 C C . ASN A 1 95 ? 10.582 11.661 -14.250 1.00 86.94 95 ASN A C 1
ATOM 703 O O . ASN A 1 95 ? 11.617 11.847 -13.6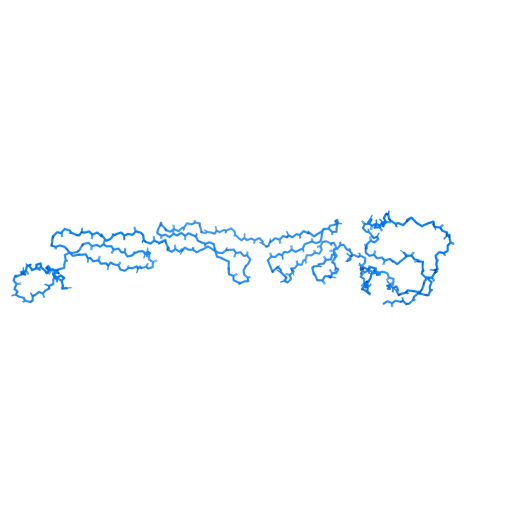12 1.00 86.94 95 ASN A O 1
ATOM 707 N N . GLY A 1 96 ? 10.039 10.446 -14.384 1.00 83.69 96 GLY A N 1
ATOM 708 C CA . GLY A 1 96 ? 10.603 9.219 -13.810 1.00 83.69 96 GLY A CA 1
ATOM 709 C C . GLY A 1 96 ? 10.415 9.074 -12.295 1.00 83.69 96 GLY A C 1
ATOM 710 O O . GLY A 1 96 ? 10.964 8.162 -11.681 1.00 83.69 96 GLY A O 1
ATOM 711 N N . SER A 1 97 ? 9.646 9.964 -11.659 1.00 88.25 97 SER A N 1
ATOM 712 C CA . SER A 1 97 ? 9.319 9.862 -10.234 1.00 88.25 97 SER A CA 1
ATOM 713 C C . SER A 1 97 ? 8.065 9.024 -9.999 1.00 88.25 97 SER A C 1
ATOM 715 O O . SER A 1 97 ? 7.152 8.973 -10.822 1.00 88.25 97 SER A O 1
ATOM 717 N N . LEU A 1 98 ? 7.992 8.412 -8.819 1.00 91.19 98 LEU A N 1
ATOM 718 C CA . LEU A 1 98 ? 6.831 7.654 -8.369 1.00 91.19 98 LEU A CA 1
ATOM 719 C C . LEU A 1 98 ? 5.891 8.545 -7.552 1.00 91.19 98 LEU A C 1
ATOM 721 O O . LEU A 1 98 ? 6.285 9.070 -6.510 1.00 91.19 98 LEU A O 1
ATOM 725 N N . LEU A 1 99 ? 4.638 8.674 -7.987 1.00 92.00 99 LEU A N 1
ATOM 726 C CA . LEU A 1 99 ? 3.569 9.258 -7.181 1.00 92.00 99 LEU A CA 1
ATOM 727 C C . LEU A 1 99 ? 2.790 8.144 -6.484 1.00 92.00 99 LEU A C 1
ATOM 729 O O . LEU A 1 99 ? 2.275 7.240 -7.138 1.00 92.00 99 LEU A O 1
ATOM 733 N N . VAL A 1 100 ? 2.669 8.237 -5.162 1.00 91.56 100 VAL A N 1
ATOM 734 C CA . VAL A 1 100 ? 1.868 7.308 -4.358 1.00 91.56 100 VAL A CA 1
ATOM 735 C C . VAL A 1 100 ? 0.542 7.969 -4.013 1.00 91.56 100 VAL A C 1
ATOM 737 O O . VAL A 1 100 ? 0.508 8.969 -3.295 1.00 91.56 100 VAL A O 1
ATOM 740 N N . THR A 1 101 ? -0.557 7.411 -4.503 1.00 90.56 101 THR A N 1
ATOM 741 C CA . THR A 1 101 ? -1.919 7.835 -4.171 1.00 90.56 101 THR A CA 1
ATOM 742 C C . THR A 1 101 ? -2.604 6.756 -3.337 1.00 90.56 101 THR A C 1
ATOM 744 O O . THR A 1 101 ? -2.241 5.584 -3.383 1.00 90.56 101 THR A O 1
ATOM 747 N N . HIS A 1 102 ? -3.573 7.146 -2.513 1.00 86.06 102 HIS A N 1
ATOM 748 C CA . HIS A 1 102 ? -4.420 6.199 -1.786 1.00 86.06 102 HIS A CA 1
ATOM 749 C C . HIS A 1 102 ? -5.782 6.126 -2.465 1.00 86.06 102 HIS A C 1
ATOM 751 O O . HIS A 1 102 ? -6.269 7.134 -2.983 1.00 86.06 102 HIS A O 1
ATOM 757 N N . GLN A 1 103 ? -6.413 4.952 -2.429 1.00 82.94 103 GLN A N 1
ATOM 758 C CA . GLN A 1 103 ? -7.789 4.814 -2.899 1.00 82.94 103 GLN A CA 1
ATOM 759 C C . GLN A 1 103 ? -8.707 5.812 -2.176 1.00 82.94 103 GLN A C 1
ATOM 761 O O . GLN A 1 103 ? -8.653 5.959 -0.953 1.00 82.94 103 GLN A O 1
ATOM 766 N N . ALA A 1 104 ? -9.549 6.508 -2.942 1.00 80.44 104 ALA A N 1
ATOM 767 C CA . ALA A 1 104 ? -10.471 7.490 -2.393 1.00 80.44 104 ALA A CA 1
ATOM 768 C C . ALA A 1 104 ? -11.519 6.800 -1.510 1.00 80.44 104 ALA A C 1
ATOM 770 O O . ALA A 1 104 ? -12.227 5.896 -1.956 1.00 80.44 104 ALA A O 1
ATOM 771 N N . CYS A 1 105 ? -11.640 7.253 -0.263 1.00 81.56 105 CYS A N 1
ATOM 772 C CA . CYS A 1 105 ? -12.654 6.744 0.646 1.00 81.56 105 CYS A CA 1
ATOM 773 C C . CYS A 1 105 ? -13.968 7.514 0.510 1.00 81.56 105 CYS A C 1
ATOM 775 O O . CYS A 1 105 ? -13.949 8.743 0.403 1.00 81.56 105 CYS A O 1
ATOM 777 N N . PRO A 1 106 ? -15.118 6.817 0.543 1.00 80.31 106 PRO A N 1
ATOM 778 C CA . PRO A 1 106 ? -16.412 7.479 0.551 1.00 80.31 106 PRO A CA 1
ATOM 779 C C . PRO A 1 106 ? -16.541 8.368 1.790 1.00 80.31 106 PRO A C 1
ATOM 781 O O . PRO A 1 106 ? -16.051 8.036 2.874 1.00 80.31 106 PRO A O 1
ATOM 784 N N . THR A 1 107 ? -17.222 9.502 1.634 1.00 73.31 107 THR A N 1
ATOM 785 C CA . THR A 1 107 ? -17.524 10.385 2.759 1.00 73.31 107 THR A CA 1
ATOM 786 C C . THR A 1 107 ? -18.408 9.650 3.770 1.00 73.31 107 THR A C 1
ATOM 788 O O . THR A 1 107 ? -19.372 8.982 3.382 1.00 73.31 107 THR A O 1
ATOM 791 N N . PRO A 1 108 ? -18.102 9.733 5.077 1.00 70.12 108 PRO A N 1
ATOM 792 C CA . PRO A 1 108 ? -18.887 9.036 6.083 1.00 70.12 108 PRO A CA 1
ATOM 793 C C . PRO A 1 108 ? -20.314 9.588 6.108 1.00 70.12 108 PRO A C 1
ATOM 795 O O . PRO A 1 108 ? -20.532 10.781 6.305 1.00 70.12 108 PRO A O 1
ATOM 798 N N . THR A 1 109 ? -21.295 8.703 5.931 1.00 65.81 109 THR A N 1
ATOM 799 C CA . THR A 1 109 ? -22.724 9.054 5.892 1.00 65.81 109 THR A CA 1
ATOM 800 C C . THR A 1 109 ? -23.330 9.277 7.280 1.00 65.81 109 THR A C 1
ATOM 802 O O . THR A 1 109 ? -24.386 9.892 7.396 1.00 65.81 109 THR A O 1
ATOM 805 N N . SER A 1 110 ? -22.671 8.807 8.343 1.00 64.69 110 SER A N 1
ATOM 806 C CA . SER A 1 110 ? -23.134 8.930 9.727 1.00 64.69 110 SER A CA 1
ATOM 807 C C . SER A 1 110 ? -22.003 9.417 10.627 1.00 64.69 110 SER A C 1
ATOM 809 O O . SER A 1 110 ? -21.029 8.706 10.866 1.00 64.69 110 SER A O 1
ATOM 811 N N . THR A 1 111 ? -22.132 10.648 11.119 1.00 68.75 111 THR A N 1
ATOM 812 C CA . THR A 1 111 ? -21.138 11.317 11.976 1.00 68.75 111 THR A CA 1
ATOM 813 C C . THR A 1 111 ? -21.587 11.446 13.431 1.00 68.75 111 THR A C 1
ATOM 815 O O . THR A 1 111 ? -20.836 11.961 14.257 1.00 68.75 111 THR A O 1
ATOM 818 N N . SER A 1 112 ? -22.793 10.981 13.775 1.00 80.88 112 SER A N 1
ATOM 819 C CA . SER A 1 112 ? -23.385 11.214 15.093 1.00 80.88 112 SER A CA 1
ATOM 820 C C . SER A 1 112 ? -23.838 9.922 15.765 1.00 80.88 112 SER A C 1
ATOM 822 O O . SER A 1 112 ? -24.658 9.172 15.238 1.00 80.88 112 SER A O 1
ATOM 824 N N . CYS A 1 113 ? -23.310 9.689 16.967 1.00 85.88 113 CYS A N 1
ATOM 825 C CA . CYS A 1 113 ? -23.772 8.651 17.877 1.00 85.88 113 CYS A CA 1
ATOM 826 C C . CYS A 1 113 ? -24.655 9.257 18.980 1.00 85.88 113 CYS A C 1
ATOM 828 O O . CYS A 1 113 ? -24.482 10.423 19.342 1.00 85.88 113 CYS A O 1
ATOM 830 N N . PRO A 1 114 ? -25.536 8.457 19.606 1.00 84.69 114 PRO A N 1
ATOM 831 C CA . PRO A 1 114 ? -26.213 8.847 20.839 1.00 84.69 114 PRO A CA 1
ATOM 832 C C . PRO A 1 114 ? -25.221 9.298 21.931 1.00 84.69 114 PRO A C 1
ATOM 834 O O . PRO A 1 114 ? -24.093 8.805 21.970 1.00 84.69 114 PRO A O 1
ATOM 837 N N . PRO A 1 115 ? -25.631 10.159 22.879 1.00 82.75 115 PRO A N 1
ATOM 838 C CA . PRO A 1 115 ? -24.728 10.780 23.856 1.00 82.75 115 PRO A CA 1
ATOM 839 C C . PRO A 1 115 ? -23.974 9.789 24.761 1.00 82.75 115 PRO A C 1
ATOM 841 O O . PRO A 1 115 ? -22.847 10.078 25.173 1.00 82.75 115 PRO A O 1
ATOM 844 N N . GLU A 1 116 ? -24.547 8.610 25.038 1.00 81.56 116 GLU A N 1
ATOM 845 C CA . GLU A 1 116 ? -23.901 7.529 25.810 1.00 81.56 116 GLU A CA 1
ATOM 846 C C . GLU A 1 116 ? -22.840 6.742 25.012 1.00 81.56 116 GLU A C 1
ATOM 848 O O . GLU A 1 116 ? -22.228 5.807 25.534 1.00 81.56 116 GLU A O 1
ATOM 853 N N . ARG A 1 117 ? -22.606 7.103 23.747 1.00 87.81 117 ARG A N 1
ATOM 854 C CA . ARG A 1 117 ? -21.661 6.441 22.847 1.00 87.81 117 ARG A CA 1
ATOM 855 C C . ARG A 1 117 ? -20.642 7.425 22.299 1.00 87.81 117 ARG A C 1
ATOM 857 O O . ARG A 1 117 ? -20.862 8.636 22.292 1.00 87.81 117 ARG A O 1
ATOM 864 N N . PHE A 1 118 ? -19.509 6.898 21.866 1.00 87.44 118 PHE A N 1
ATOM 865 C CA . PHE A 1 118 ? -18.533 7.633 21.076 1.00 87.44 118 PHE A CA 1
ATOM 866 C C . PHE A 1 118 ? -18.331 6.928 19.739 1.00 87.44 118 PHE A C 1
ATOM 868 O O . PHE A 1 118 ? -18.487 5.710 19.635 1.00 87.44 118 PHE A O 1
ATOM 875 N N . LEU A 1 119 ? -18.061 7.722 18.709 1.00 88.25 119 LEU A N 1
ATOM 876 C CA . LEU A 1 119 ? -17.788 7.231 17.368 1.00 88.25 119 LEU A CA 1
ATOM 877 C C . LEU A 1 119 ? -16.321 6.801 17.304 1.00 88.25 119 LEU A C 1
ATOM 879 O O . LEU A 1 119 ? -15.441 7.562 17.708 1.00 88.25 119 LEU A O 1
ATOM 883 N N . VAL A 1 120 ? -16.060 5.600 16.802 1.00 88.69 120 VAL A N 1
ATOM 884 C CA . VAL A 1 120 ? -14.706 5.077 16.597 1.00 88.69 120 VAL A CA 1
ATOM 885 C C . VAL A 1 120 ? -14.530 4.720 15.135 1.00 88.69 120 VAL A C 1
ATOM 887 O O . VAL A 1 120 ? -15.397 4.078 14.546 1.00 88.69 120 VAL A O 1
ATOM 890 N N . ALA A 1 121 ? -13.404 5.143 14.565 1.00 88.25 121 ALA A N 1
ATOM 891 C CA . ALA A 1 121 ? -12.963 4.703 13.254 1.00 88.25 121 ALA A CA 1
ATOM 892 C C . ALA A 1 121 ? -12.284 3.336 13.386 1.00 88.25 121 ALA A C 1
ATOM 894 O O . ALA A 1 121 ? -11.355 3.170 14.176 1.00 88.25 121 ALA A O 1
ATOM 895 N N . GLN A 1 122 ? -12.742 2.370 12.603 1.00 86.25 122 GLN A N 1
ATOM 896 C CA . GLN A 1 122 ? -12.182 1.032 12.544 1.00 86.25 122 GLN A CA 1
ATOM 897 C C . GLN A 1 122 ? -11.818 0.704 11.097 1.00 86.25 122 GLN A C 1
ATOM 899 O O . GLN A 1 122 ? -12.604 0.914 10.176 1.00 86.25 122 GLN A O 1
ATOM 904 N N . VAL A 1 123 ? -10.620 0.165 10.892 1.00 85.50 123 VAL A N 1
ATOM 905 C CA . VAL A 1 123 ? -10.173 -0.334 9.590 1.00 85.50 123 VAL A CA 1
ATOM 906 C C . VAL A 1 123 ? -10.246 -1.853 9.637 1.00 85.50 123 VAL A C 1
ATOM 908 O O . VAL A 1 123 ? -9.619 -2.486 10.485 1.00 85.50 123 VAL A O 1
ATOM 911 N N . SER A 1 124 ? -11.068 -2.441 8.772 1.00 83.44 124 SER A N 1
ATOM 912 C CA . SER A 1 124 ? -11.166 -3.899 8.662 1.00 83.44 124 SER A CA 1
ATOM 913 C C . SER A 1 124 ? -9.928 -4.459 7.952 1.00 83.44 124 SER A C 1
ATOM 915 O O . SER A 1 124 ? -9.403 -3.792 7.059 1.00 83.44 124 SER A O 1
ATOM 917 N N . PRO A 1 125 ? -9.469 -5.681 8.276 1.00 77.50 125 PRO A N 1
ATOM 918 C CA . PRO A 1 125 ? -8.402 -6.339 7.524 1.00 77.50 125 PRO A CA 1
ATOM 919 C C . PRO A 1 125 ? -8.746 -6.395 6.030 1.00 77.50 125 PRO A C 1
ATOM 921 O O . PRO A 1 125 ? -9.827 -6.848 5.663 1.00 77.50 125 PRO A O 1
ATOM 924 N N . GLY A 1 126 ? -7.850 -5.896 5.176 1.00 73.69 126 GLY A N 1
ATOM 925 C CA . GLY A 1 126 ? -8.073 -5.812 3.727 1.00 73.69 126 GLY A CA 1
ATOM 926 C C . GLY A 1 126 ? -8.959 -4.648 3.259 1.00 73.69 126 GLY A C 1
ATOM 927 O O . GLY A 1 126 ? -9.156 -4.500 2.058 1.00 73.69 126 GLY A O 1
ATOM 928 N N . SER A 1 127 ? -9.473 -3.808 4.166 1.00 81.56 127 SER A N 1
ATOM 929 C CA . SER A 1 127 ? -10.149 -2.553 3.815 1.00 81.56 127 SER A CA 1
ATOM 930 C C . SER A 1 127 ? -9.172 -1.385 3.870 1.00 81.56 127 SER A C 1
ATOM 932 O O . SER A 1 127 ? -8.435 -1.232 4.840 1.00 81.56 127 SER A O 1
ATOM 934 N N . CYS A 1 128 ? -9.227 -0.516 2.864 1.00 84.56 128 CYS A N 1
ATOM 935 C CA . CYS A 1 128 ? -8.446 0.722 2.817 1.00 84.56 128 CYS A CA 1
ATOM 936 C C . CYS A 1 128 ? -9.131 1.885 3.522 1.00 84.56 128 CYS A C 1
ATOM 938 O O . CYS A 1 128 ? -8.482 2.846 3.929 1.00 84.56 128 CYS A O 1
ATOM 940 N N . CYS A 1 129 ? -10.446 1.776 3.693 1.00 86.19 129 CYS A N 1
ATOM 941 C CA . CYS A 1 129 ? -11.249 2.835 4.258 1.00 86.19 129 CYS A CA 1
ATOM 942 C C . CYS A 1 129 ? -11.683 2.499 5.680 1.00 86.19 129 CYS A C 1
ATOM 944 O O . CYS A 1 129 ? -12.111 1.364 5.944 1.00 86.19 129 CYS A O 1
ATOM 946 N N . PRO A 1 130 ? -11.600 3.478 6.598 1.00 85.38 130 PRO A N 1
ATOM 947 C CA . PRO A 1 130 ? -12.192 3.327 7.906 1.00 85.38 130 PRO A CA 1
ATOM 948 C C . PRO A 1 130 ? -13.714 3.309 7.770 1.00 85.38 130 PRO A C 1
ATOM 950 O O . PRO A 1 130 ? -14.305 4.090 7.024 1.00 85.38 130 PRO A O 1
ATOM 953 N N . HIS A 1 131 ? -14.352 2.437 8.534 1.00 85.44 131 HIS A N 1
ATOM 954 C CA . HIS A 1 131 ? -15.772 2.533 8.828 1.00 85.44 131 HIS A CA 1
ATOM 955 C C . HIS A 1 131 ? -15.942 3.043 10.256 1.00 85.44 131 HIS A C 1
ATOM 957 O O . HIS A 1 131 ? -15.057 2.889 11.097 1.00 85.44 131 HIS A O 1
ATOM 963 N N . TYR A 1 132 ? -17.079 3.670 10.530 1.00 86.31 132 TYR A N 1
ATOM 964 C CA . TYR A 1 132 ? -17.335 4.284 11.824 1.00 86.31 132 TYR A CA 1
ATOM 965 C C . TYR A 1 132 ? -18.383 3.490 12.593 1.00 86.31 132 TYR A C 1
ATOM 967 O O . TYR A 1 132 ? -19.469 3.217 12.079 1.00 86.31 132 TYR A O 1
ATOM 975 N N . VAL A 1 133 ? -18.061 3.133 13.834 1.00 86.94 133 VAL A N 1
ATOM 976 C CA . VAL A 1 133 ? -18.944 2.378 14.730 1.00 86.94 133 VAL A CA 1
ATOM 977 C C . VAL A 1 133 ? -19.181 3.148 16.022 1.00 86.94 133 VAL A C 1
ATOM 979 O O . VAL A 1 133 ? -18.283 3.795 16.558 1.00 86.94 133 VAL A O 1
ATOM 982 N N . CYS A 1 134 ? -20.407 3.083 16.538 1.00 88.75 134 CYS A N 1
ATOM 983 C CA . CYS A 1 134 ? -20.740 3.664 17.834 1.00 88.75 134 CYS A CA 1
ATOM 984 C C . CYS A 1 134 ? -20.457 2.656 18.945 1.00 88.75 134 CYS A C 1
ATOM 986 O O . CYS A 1 134 ? -21.146 1.641 19.052 1.00 88.75 134 CYS A O 1
ATOM 988 N N . VAL A 1 135 ? -19.511 2.979 19.819 1.00 88.25 135 VAL A N 1
ATOM 989 C CA . VAL A 1 135 ? -19.160 2.159 20.985 1.00 88.25 135 VAL A CA 1
ATOM 990 C C . VAL A 1 135 ? -19.589 2.841 22.280 1.00 88.25 135 VAL A C 1
ATOM 992 O O . VAL A 1 135 ? -19.698 4.065 22.363 1.00 88.25 135 VAL A O 1
ATOM 995 N N . CYS A 1 136 ? -19.888 2.041 23.300 1.00 89.38 136 CYS A N 1
ATOM 996 C CA . CYS A 1 136 ? -20.363 2.536 24.585 1.00 89.38 136 CYS A CA 1
ATOM 997 C C . CYS A 1 136 ? -19.271 3.287 25.350 1.00 89.38 136 CYS A C 1
ATOM 999 O O . CYS A 1 136 ? -18.166 2.775 25.523 1.00 89.38 136 CYS A O 1
ATOM 1001 N N . LYS A 1 137 ? -19.593 4.487 25.852 1.00 86.81 137 LYS A N 1
ATOM 1002 C CA . LYS A 1 137 ? -18.705 5.212 26.770 1.00 86.81 137 LYS A CA 1
ATOM 1003 C C . LYS A 1 137 ? -18.573 4.453 28.099 1.00 86.81 137 LYS A C 1
ATOM 1005 O O . LYS A 1 137 ? -19.536 3.807 28.521 1.00 86.81 137 LYS A O 1
ATOM 1010 N N . PRO A 1 138 ? -17.430 4.576 28.798 1.00 83.31 138 PRO A N 1
ATOM 1011 C CA . PRO A 1 138 ? -17.287 4.053 30.150 1.00 83.31 138 PRO A CA 1
ATOM 1012 C C . PRO A 1 138 ? -18.340 4.647 31.092 1.00 83.31 138 PRO A C 1
ATOM 1014 O O . PRO A 1 138 ? -18.583 5.856 31.105 1.00 83.31 138 PRO A O 1
ATOM 1017 N N . CYS A 1 139 ? -18.953 3.797 31.911 1.00 83.75 139 CYS A N 1
ATOM 1018 C CA . CYS A 1 139 ? -19.981 4.216 32.853 1.00 83.75 139 CYS A CA 1
ATOM 1019 C C . CYS A 1 139 ? -19.349 4.736 34.149 1.00 83.75 139 CYS A C 1
ATOM 1021 O O . CYS A 1 139 ? -18.922 3.952 34.989 1.00 83.75 139 CYS A O 1
ATOM 1023 N N . MET A 1 140 ? -19.354 6.054 34.360 1.00 73.38 140 MET A N 1
ATOM 1024 C CA . MET A 1 140 ? -18.974 6.667 35.642 1.00 73.38 140 MET A CA 1
ATOM 1025 C C . MET A 1 140 ? -20.210 7.038 36.473 1.00 73.38 140 MET A C 1
ATOM 1027 O O . MET A 1 140 ? -20.470 8.209 36.737 1.00 73.38 140 MET A O 1
ATOM 1031 N N . ARG A 1 141 ? -21.020 6.045 36.867 1.00 71.75 141 ARG A N 1
ATOM 1032 C CA . ARG A 1 141 ? -22.208 6.264 37.718 1.00 71.75 141 ARG A CA 1
ATOM 1033 C C . ARG A 1 141 ? -22.007 5.665 39.106 1.00 71.75 141 ARG A C 1
ATOM 1035 O O . ARG A 1 141 ? -21.781 4.466 39.234 1.00 71.75 141 ARG A O 1
ATOM 1042 N N . ARG A 1 142 ? -22.155 6.492 40.145 1.00 69.00 142 ARG A N 1
ATOM 1043 C CA . ARG A 1 142 ? -22.271 6.020 41.532 1.00 69.00 142 ARG A CA 1
ATOM 1044 C C . ARG A 1 142 ? -23.711 5.557 41.804 1.00 69.00 142 ARG A C 1
ATOM 1046 O O . ARG A 1 142 ? -24.636 6.187 41.285 1.00 69.00 142 ARG A O 1
ATOM 1053 N N . PRO A 1 143 ? -23.922 4.492 42.597 1.00 72.00 143 PRO A N 1
ATOM 1054 C CA . PRO A 1 143 ? -25.259 4.103 43.033 1.00 72.00 143 PRO A CA 1
ATOM 1055 C C . PRO A 1 143 ? -25.939 5.250 43.792 1.00 72.00 143 PRO A C 1
ATOM 1057 O O . PRO A 1 143 ? -25.317 5.895 44.635 1.00 72.00 143 PRO A O 1
ATOM 1060 N N . MET A 1 144 ? -27.211 5.510 43.487 1.00 75.56 144 MET A N 1
ATOM 1061 C CA . MET A 1 144 ? -28.031 6.469 44.234 1.00 75.56 144 MET A CA 1
ATOM 1062 C C . MET A 1 144 ? -28.601 5.827 45.505 1.00 75.56 144 MET A C 1
ATOM 1064 O O . MET A 1 144 ? -28.826 4.617 45.547 1.00 75.56 144 MET A O 1
ATOM 1068 N N . VAL A 1 145 ? -28.898 6.647 46.513 1.00 82.19 145 VAL A N 1
ATOM 1069 C CA . VAL A 1 145 ? -29.630 6.221 47.713 1.00 82.19 145 VAL A CA 1
ATOM 1070 C C . VAL A 1 145 ? -31.111 6.545 47.528 1.00 82.19 145 VAL A C 1
ATOM 1072 O O . VAL A 1 145 ? -31.463 7.666 47.163 1.00 82.19 145 VAL A O 1
ATOM 1075 N N . CYS A 1 146 ? -31.981 5.561 47.756 1.00 81.25 146 CYS A N 1
ATOM 1076 C CA . CYS A 1 146 ? -33.428 5.757 47.717 1.00 81.25 146 CYS A CA 1
ATOM 1077 C C . CYS A 1 146 ? -33.953 6.303 49.051 1.00 81.25 146 CYS A C 1
ATOM 1079 O O . CYS A 1 146 ? -33.395 6.032 50.112 1.00 81.25 146 CYS A O 1
ATOM 1081 N N . THR A 1 147 ? -35.064 7.039 49.002 1.00 83.31 147 THR A N 1
ATOM 1082 C CA . THR A 1 147 ? -35.800 7.450 50.206 1.00 83.31 147 THR A CA 1
ATOM 1083 C C . THR A 1 147 ? -36.266 6.233 51.014 1.00 83.31 147 THR A C 1
ATOM 1085 O O . THR A 1 147 ? -36.588 5.206 50.402 1.00 83.31 147 THR A O 1
ATOM 1088 N N . PRO A 1 148 ? -36.396 6.342 52.351 1.00 79.00 148 PRO A N 1
ATOM 1089 C CA . PRO A 1 148 ? -36.933 5.270 53.186 1.00 79.00 148 PRO A CA 1
ATOM 1090 C C . PRO A 1 148 ? -38.241 4.691 52.622 1.00 79.00 148 PRO A C 1
ATOM 1092 O O . PRO A 1 148 ? -39.102 5.420 52.125 1.00 79.00 148 PRO A O 1
ATOM 1095 N N . GLY A 1 149 ? -38.366 3.363 52.642 1.00 71.75 149 GLY A N 1
ATOM 1096 C CA . GLY A 1 149 ? -39.515 2.643 52.076 1.00 71.75 149 GLY A CA 1
ATOM 1097 C C . GLY A 1 149 ? -39.473 2.397 50.562 1.00 71.75 149 GLY A C 1
ATOM 1098 O O . GLY A 1 149 ? -40.405 1.801 50.022 1.00 71.75 149 GLY A O 1
ATOM 1099 N N . HIS A 1 150 ? -38.408 2.814 49.873 1.00 75.44 150 HIS A N 1
ATOM 1100 C CA . HIS A 1 150 ? -38.148 2.470 48.474 1.00 75.44 150 HIS A CA 1
ATOM 1101 C C . HIS A 1 150 ? -36.876 1.634 48.356 1.00 75.44 150 HIS A C 1
ATOM 1103 O O . HIS A 1 150 ? -35.914 1.833 49.096 1.00 75.44 150 HIS A O 1
ATOM 1109 N N . PHE A 1 151 ? -36.857 0.728 47.383 1.00 79.50 151 PHE A N 1
ATOM 1110 C CA . PHE A 1 151 ? -35.718 -0.143 47.121 1.00 79.50 151 PHE A CA 1
ATOM 1111 C C . PHE A 1 151 ? -35.062 0.236 45.797 1.00 79.50 151 PHE A C 1
ATOM 1113 O O . PHE A 1 151 ? -35.739 0.582 44.822 1.00 79.50 151 PHE A O 1
ATOM 1120 N N . LEU A 1 152 ? -33.732 0.163 45.771 1.00 80.56 152 LEU A N 1
ATOM 1121 C CA . LEU A 1 152 ? -32.943 0.407 44.573 1.00 80.56 152 LEU A CA 1
ATOM 1122 C C . LEU A 1 152 ? -33.120 -0.766 43.606 1.00 80.56 152 LEU A C 1
ATOM 1124 O O . LEU A 1 152 ? -32.753 -1.898 43.916 1.00 80.56 152 LEU A O 1
ATOM 1128 N N . ARG A 1 153 ? -33.660 -0.495 42.420 1.00 82.12 153 ARG A N 1
ATOM 1129 C CA . ARG A 1 153 ? -33.718 -1.452 41.316 1.00 82.12 153 ARG A CA 1
ATOM 1130 C C . ARG A 1 153 ? -32.669 -1.082 40.280 1.00 82.12 153 ARG A C 1
ATOM 1132 O O . ARG A 1 153 ? -32.562 0.075 39.873 1.00 82.12 153 ARG A O 1
ATOM 1139 N N . ILE A 1 154 ? -31.914 -2.083 39.847 1.00 82.75 154 ILE A N 1
ATOM 1140 C CA . ILE A 1 154 ? -30.888 -1.944 38.818 1.00 82.75 154 ILE A CA 1
ATOM 1141 C C . ILE A 1 154 ? -31.484 -2.462 37.513 1.00 82.75 154 ILE A C 1
ATOM 1143 O O . ILE A 1 154 ? -31.789 -3.647 37.392 1.00 82.75 154 ILE A O 1
ATOM 1147 N N . LEU A 1 155 ? -31.680 -1.570 36.545 1.00 83.31 155 LEU A N 1
ATOM 1148 C CA . LEU A 1 155 ? -31.997 -1.958 35.178 1.00 83.31 155 LEU A CA 1
ATOM 1149 C C . LEU A 1 155 ? -30.677 -2.260 34.461 1.00 83.31 155 LEU A C 1
ATOM 1151 O O . LEU A 1 155 ? -29.795 -1.393 34.464 1.00 83.31 155 LEU A O 1
ATOM 1155 N N . PRO A 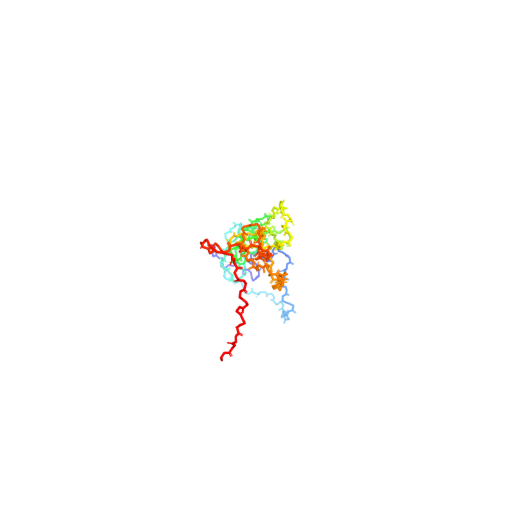1 156 ? -30.528 -3.452 33.863 1.00 82.25 156 PRO A N 1
ATOM 1156 C CA . PRO A 1 156 ? -29.315 -3.819 33.146 1.00 82.25 156 PRO A CA 1
ATOM 1157 C C . PRO A 1 156 ? -29.120 -2.955 31.893 1.00 82.25 156 PRO A C 1
ATOM 1159 O O . PRO A 1 156 ? -30.049 -2.298 31.410 1.00 82.25 156 PRO A O 1
ATOM 1162 N N . ALA A 1 157 ? -27.899 -2.976 31.355 1.00 83.62 157 ALA A N 1
ATOM 1163 C CA . ALA A 1 157 ? -27.609 -2.403 30.047 1.00 83.62 157 ALA A CA 1
ATOM 1164 C C . ALA A 1 157 ? -28.493 -3.046 28.959 1.00 83.62 157 ALA A C 1
ATOM 1166 O O . ALA A 1 157 ? -28.893 -4.207 29.056 1.00 83.62 157 ALA A O 1
ATOM 1167 N N . SER A 1 158 ? -28.811 -2.276 27.922 1.00 82.44 158 SER A N 1
ATOM 1168 C CA . SER A 1 158 ? -29.678 -2.692 26.813 1.00 82.44 158 SER A CA 1
ATOM 1169 C C . SER A 1 158 ? -29.127 -2.169 25.482 1.00 82.44 158 SER A C 1
ATOM 1171 O O . SER A 1 158 ? -28.297 -1.258 25.488 1.00 82.44 158 SER A O 1
ATOM 1173 N N . PRO A 1 159 ? -29.619 -2.642 24.322 1.00 79.44 159 PRO A N 1
ATOM 1174 C CA . PRO A 1 159 ? -29.173 -2.150 23.017 1.00 79.44 159 PRO A CA 1
ATOM 1175 C C . PRO A 1 159 ? -29.326 -0.641 22.810 1.00 79.44 159 PRO A C 1
ATOM 1177 O O . PRO A 1 159 ? -28.713 -0.110 21.896 1.00 79.44 159 PRO A O 1
ATOM 1180 N N . ASN A 1 160 ? -30.107 0.052 23.647 1.00 79.25 160 ASN A N 1
ATOM 1181 C CA . ASN A 1 160 ? -30.295 1.506 23.610 1.00 79.25 160 ASN A CA 1
ATOM 1182 C C . ASN A 1 160 ? -29.647 2.242 24.795 1.00 79.25 160 ASN A C 1
ATOM 1184 O O . ASN A 1 160 ? -29.552 3.463 24.762 1.00 79.25 160 ASN A O 1
ATOM 1188 N N . HIS A 1 161 ? -29.191 1.521 25.823 1.00 83.31 161 HIS A N 1
ATOM 1189 C CA . HIS A 1 161 ? -28.575 2.100 27.019 1.00 83.31 161 HIS A CA 1
ATOM 1190 C C . HIS A 1 161 ? -27.294 1.353 27.357 1.00 83.31 161 HIS A C 1
ATOM 1192 O O . HIS A 1 161 ? -27.330 0.191 27.763 1.00 83.31 161 HIS A O 1
ATOM 1198 N N . CYS A 1 162 ? -26.169 2.042 27.222 1.00 87.06 162 CYS A N 1
ATOM 1199 C CA . CYS A 1 162 ? -24.851 1.455 27.446 1.00 87.06 162 CYS A CA 1
ATOM 1200 C C . CYS A 1 162 ? -24.573 1.173 28.925 1.00 87.06 162 CYS A C 1
ATOM 1202 O O . CYS A 1 162 ? -23.809 0.271 29.256 1.00 87.06 162 CYS A O 1
ATOM 1204 N N . CYS A 1 163 ? -25.203 1.940 29.813 1.00 86.44 163 CYS A N 1
ATOM 1205 C CA . CYS A 1 163 ? -24.998 1.841 31.248 1.00 86.44 163 CYS A CA 1
ATOM 1206 C C . CYS A 1 163 ? -26.244 1.333 31.960 1.00 86.44 163 CYS A C 1
ATOM 1208 O O . CYS A 1 163 ? -27.368 1.705 31.616 1.00 86.44 163 CYS A O 1
ATOM 1210 N N . SER A 1 164 ? -26.027 0.568 33.030 1.00 86.69 164 SER A N 1
ATOM 1211 C CA . SER A 1 164 ? -27.088 0.215 33.966 1.00 86.69 164 SER A CA 1
ATOM 1212 C C . SER A 1 164 ? -27.728 1.473 34.551 1.00 86.69 164 SER A C 1
ATOM 1214 O O . SER A 1 164 ? -27.050 2.461 34.861 1.00 86.69 164 SER A O 1
ATOM 1216 N N . ARG A 1 165 ? -29.050 1.435 34.708 1.00 83.69 165 ARG A N 1
ATOM 1217 C CA . ARG A 1 165 ? -29.835 2.545 35.252 1.00 83.69 165 ARG A CA 1
ATOM 1218 C C . ARG A 1 165 ? -30.342 2.182 36.636 1.00 83.69 165 ARG A C 1
ATOM 1220 O O . ARG A 1 165 ? -30.870 1.097 36.847 1.00 83.69 165 ARG A O 1
ATOM 1227 N N . TYR A 1 166 ? -30.212 3.116 37.563 1.00 82.75 166 TYR A N 1
ATOM 1228 C CA . TYR A 1 166 ? -30.722 2.975 38.916 1.00 82.75 166 TYR A CA 1
ATOM 1229 C C . TYR A 1 166 ? -32.080 3.662 39.007 1.00 82.75 166 TYR A C 1
ATOM 1231 O O . TYR A 1 166 ? -32.204 4.830 38.640 1.00 82.75 166 TYR A O 1
ATOM 1239 N N . VAL A 1 167 ? -33.099 2.937 39.461 1.00 84.88 167 VAL A N 1
ATOM 1240 C CA . VAL A 1 167 ? -34.436 3.492 39.698 1.00 84.88 167 VAL A CA 1
ATOM 1241 C C . VAL A 1 167 ? -34.924 3.069 41.075 1.00 84.88 167 VAL A C 1
ATOM 1243 O O . VAL A 1 167 ? -34.749 1.920 41.478 1.00 84.88 167 VAL A O 1
ATOM 1246 N N . CYS A 1 168 ? -35.551 3.983 41.807 1.00 84.19 168 CYS A N 1
ATOM 1247 C CA . CYS A 1 168 ? -36.212 3.640 43.060 1.00 84.19 168 CYS A CA 1
ATOM 1248 C C . CYS A 1 168 ? -37.617 3.129 42.761 1.00 84.19 168 CYS A C 1
ATOM 1250 O O . CYS A 1 168 ? -38.398 3.796 42.083 1.00 84.19 168 CYS A O 1
ATOM 1252 N N . GLY A 1 169 ? -37.937 1.944 43.270 1.00 80.12 169 GLY A N 1
ATOM 1253 C CA . GLY A 1 169 ? -39.268 1.362 43.165 1.00 80.12 169 GLY A CA 1
ATOM 1254 C C . GLY A 1 169 ? -39.841 1.052 44.539 1.00 80.12 169 GLY A C 1
ATOM 1255 O O . GLY A 1 169 ? -39.110 0.698 45.466 1.00 80.12 169 GLY A O 1
ATOM 1256 N N . LYS A 1 170 ? -41.165 1.133 44.655 1.00 74.81 170 LYS A N 1
ATOM 1257 C CA . LYS A 1 170 ? -41.887 0.422 45.708 1.00 74.81 170 LYS A CA 1
ATOM 1258 C C . LYS A 1 170 ? -42.063 -1.010 45.226 1.00 74.81 170 LYS A C 1
ATOM 1260 O O . LYS A 1 170 ? -42.635 -1.238 44.165 1.00 74.81 170 LYS A O 1
ATOM 1265 N N . THR A 1 171 ? -41.528 -1.965 45.966 1.00 57.44 171 THR A N 1
ATOM 1266 C CA . THR A 1 171 ? -41.857 -3.377 45.780 1.00 57.44 171 THR A CA 1
ATOM 1267 C C . THR A 1 171 ? -42.677 -3.781 46.989 1.00 57.44 171 THR A C 1
ATOM 1269 O O . THR A 1 171 ? -42.155 -3.827 48.100 1.00 57.44 171 THR A O 1
ATOM 1272 N N . CYS A 1 172 ? -43.962 -4.047 46.778 1.00 52.03 172 CYS A N 1
ATOM 1273 C CA . CYS A 1 172 ? -44.712 -4.878 47.703 1.00 52.03 172 CYS A CA 1
ATOM 1274 C C . CYS A 1 172 ? -44.199 -6.304 47.491 1.00 52.03 172 CYS A C 1
ATOM 1276 O O . CYS A 1 172 ? -44.519 -6.931 46.485 1.00 52.03 172 CYS A O 1
ATOM 1278 N N . VAL A 1 173 ? -43.366 -6.805 48.402 1.00 50.66 173 VAL A N 1
ATOM 1279 C CA . VAL A 1 173 ? -43.219 -8.256 48.527 1.00 50.66 173 VAL A CA 1
ATOM 1280 C C . VAL A 1 173 ? -44.538 -8.714 49.135 1.00 50.66 173 VAL A C 1
ATOM 1282 O O . VAL A 1 173 ? -44.844 -8.340 50.264 1.00 50.66 173 VAL A O 1
ATOM 1285 N N . PHE A 1 174 ? -45.368 -9.414 48.361 1.00 42.94 174 PHE A N 1
ATOM 1286 C CA . PHE A 1 174 ? -46.602 -10.001 48.875 1.00 42.94 174 PHE A CA 1
ATOM 1287 C C . PHE A 1 174 ? -46.238 -10.993 49.991 1.00 42.94 174 PHE A C 1
ATOM 1289 O O . PHE A 1 174 ? -45.837 -12.120 49.717 1.00 42.94 174 PHE A O 1
ATOM 1296 N N . CYS A 1 175 ? -46.361 -10.575 51.252 1.00 42.56 175 CYS A N 1
ATOM 1297 C CA . CYS A 1 175 ? -46.601 -11.503 52.348 1.00 42.56 175 CYS A CA 1
ATOM 1298 C C . CYS A 1 175 ? -48.092 -11.813 52.293 1.00 42.56 175 CYS A C 1
ATOM 1300 O O . CYS A 1 175 ? -48.909 -10.912 52.479 1.00 42.56 175 CYS A O 1
ATOM 1302 N N . ASN A 1 176 ? -48.431 -13.052 51.953 1.00 37.78 176 ASN A N 1
ATOM 1303 C CA . ASN A 1 176 ? -49.812 -13.503 51.867 1.00 37.78 176 ASN A CA 1
ATOM 1304 C C . ASN A 1 176 ? -50.550 -13.158 53.180 1.00 37.78 176 ASN A C 1
ATOM 1306 O O . ASN A 1 176 ? -50.145 -13.607 54.251 1.00 37.78 176 ASN A O 1
ATOM 1310 N N . ASP A 1 177 ? -51.568 -12.303 53.072 1.00 40.44 177 ASP A N 1
ATOM 1311 C CA . ASP A 1 177 ? -52.584 -11.973 54.082 1.00 40.44 177 ASP A CA 1
ATOM 1312 C C . ASP A 1 177 ? -52.129 -11.471 55.471 1.00 40.44 177 ASP A C 1
ATOM 1314 O O . ASP A 1 177 ? -52.727 -11.813 56.492 1.00 40.44 177 ASP A O 1
ATOM 1318 N N . SER A 1 178 ? -51.119 -10.595 55.564 1.00 41.16 178 SER A N 1
ATOM 1319 C CA . SER A 1 178 ? -50.854 -9.838 56.809 1.00 41.16 178 SER A CA 1
ATOM 1320 C C . SER A 1 178 ? -50.236 -8.452 56.566 1.00 41.16 178 SER A C 1
ATOM 1322 O O . SER A 1 178 ? -49.476 -8.281 55.607 1.00 41.16 178 SER A O 1
ATOM 1324 N N . PRO A 1 179 ? -50.519 -7.442 57.422 1.00 41.72 179 PRO A N 1
ATOM 1325 C CA . PRO A 1 179 ? -49.943 -6.107 57.280 1.00 41.72 179 PRO A CA 1
ATOM 1326 C C . PRO A 1 179 ? -48.413 -6.177 57.376 1.00 41.72 179 PRO A C 1
ATOM 1328 O O . PRO A 1 179 ? -47.851 -6.716 58.328 1.00 41.72 179 PRO A O 1
ATOM 1331 N N . CYS A 1 180 ? -47.736 -5.659 56.351 1.00 41.84 180 CYS A N 1
ATOM 1332 C CA . CYS A 1 180 ? -46.289 -5.758 56.188 1.00 41.84 180 CYS A CA 1
ATOM 1333 C C . CYS A 1 180 ? -45.547 -5.053 57.336 1.00 41.84 180 CYS A C 1
ATOM 1335 O O . CYS A 1 180 ? -45.582 -3.827 57.442 1.00 41.84 180 CYS A O 1
ATOM 1337 N N . VAL A 1 181 ? -44.827 -5.812 58.165 1.00 41.88 181 VAL A N 1
ATOM 1338 C CA . VAL A 1 181 ? -43.903 -5.251 59.159 1.00 41.88 181 VAL A CA 1
ATOM 1339 C C . VAL A 1 181 ? -42.566 -4.954 58.480 1.00 41.88 181 VAL A C 1
ATOM 1341 O O . VAL A 1 181 ? -41.868 -5.855 58.013 1.00 41.88 181 VAL A O 1
ATOM 1344 N N . PHE A 1 182 ? -42.202 -3.672 58.436 1.00 44.41 182 PHE A N 1
ATOM 1345 C CA . PHE A 1 182 ? -40.867 -3.212 58.062 1.00 44.41 182 PHE A CA 1
ATOM 1346 C C . PHE A 1 182 ? -39.859 -3.699 59.106 1.00 44.41 182 PHE A C 1
ATOM 1348 O O . PHE A 1 182 ? -39.834 -3.190 60.223 1.00 44.41 182 PHE A O 1
ATOM 1355 N N . THR A 1 183 ? -38.998 -4.651 58.751 1.00 34.78 183 THR A N 1
ATOM 1356 C CA . THR A 1 183 ? -37.806 -4.946 59.553 1.00 34.78 183 THR A CA 1
ATOM 1357 C C . THR A 1 183 ? -36.567 -4.427 58.824 1.00 34.78 183 THR A C 1
ATOM 1359 O O . THR A 1 183 ? -36.270 -4.877 57.714 1.00 34.78 183 THR A O 1
ATOM 1362 N N . PRO A 1 184 ? -35.825 -3.460 59.394 1.00 39.03 184 PRO A N 1
ATOM 1363 C CA . PRO A 1 184 ? -34.515 -3.111 58.880 1.00 39.03 184 PRO A CA 1
ATOM 1364 C C . PRO A 1 184 ? -33.577 -4.271 59.219 1.00 39.03 184 PRO A C 1
ATOM 1366 O O . PRO A 1 184 ? -33.202 -4.459 60.375 1.00 39.03 184 PRO A O 1
ATOM 1369 N N . ARG A 1 185 ? -33.183 -5.074 58.225 1.00 34.78 185 ARG A N 1
ATOM 1370 C CA . ARG A 1 185 ? -31.994 -5.916 58.387 1.00 34.78 185 ARG A CA 1
ATOM 1371 C C . ARG A 1 185 ? -30.781 -4.992 58.411 1.00 34.78 185 ARG A C 1
ATOM 1373 O O . ARG A 1 185 ? -30.236 -4.641 57.369 1.00 34.78 185 ARG A O 1
ATOM 1380 N N . ILE A 1 186 ? -30.390 -4.579 59.612 1.00 40.31 186 ILE A N 1
ATOM 1381 C CA . ILE A 1 186 ? -29.041 -4.094 59.881 1.00 40.31 186 ILE A CA 1
ATOM 1382 C C . ILE A 1 186 ? -28.122 -5.279 59.571 1.00 40.31 186 ILE A C 1
ATOM 1384 O O . ILE A 1 186 ? -28.220 -6.326 60.209 1.00 40.31 186 ILE A O 1
ATOM 1388 N N . LEU A 1 187 ? -27.292 -5.148 58.534 1.00 38.22 187 LEU A N 1
ATOM 1389 C CA . LEU A 1 187 ? -26.177 -6.061 58.316 1.00 38.22 187 LEU A CA 1
ATOM 1390 C C . LEU A 1 187 ? -25.170 -5.786 59.437 1.00 38.22 187 LEU A C 1
ATOM 1392 O O . LEU A 1 187 ? -24.358 -4.869 59.341 1.00 38.22 187 LEU A O 1
ATOM 1396 N N . THR A 1 188 ? -25.255 -6.538 60.528 1.00 36.41 188 THR A N 1
ATOM 1397 C CA . THR A 1 188 ? -24.153 -6.628 61.481 1.00 36.41 188 THR A CA 1
ATOM 1398 C C . THR A 1 188 ? -23.098 -7.526 60.843 1.00 36.41 188 THR A C 1
ATOM 1400 O O . THR A 1 188 ? -23.319 -8.719 60.647 1.00 36.41 188 THR A O 1
ATOM 1403 N N . THR A 1 189 ? -21.988 -6.918 60.437 1.00 37.66 189 THR A N 1
ATOM 1404 C CA . THR A 1 189 ? -20.736 -7.591 60.075 1.00 37.66 189 THR A CA 1
ATOM 1405 C C . THR A 1 189 ? -20.268 -8.477 61.230 1.00 37.66 189 THR A C 1
ATOM 1407 O O . THR A 1 189 ? -20.160 -7.991 62.357 1.00 37.66 189 THR A O 1
ATOM 1410 N N . LEU A 1 190 ? -20.012 -9.752 60.927 1.00 39.69 190 LEU A N 1
ATOM 1411 C CA . LEU A 1 190 ? -19.136 -10.645 61.691 1.00 39.69 190 LEU A CA 1
ATOM 1412 C C . LEU A 1 190 ? -17.710 -10.508 61.154 1.00 39.69 190 LEU A C 1
ATOM 1414 O O . LEU A 1 190 ? -17.584 -10.364 59.915 1.00 39.69 190 LEU A O 1
#

pLDDT: mean 75.39, std 17.5, range [31.56, 94.19]

InterPro domains:
  IPR001007 VWFC domain [PS50184] (64-135)
  IPR036084 Serine protease inhi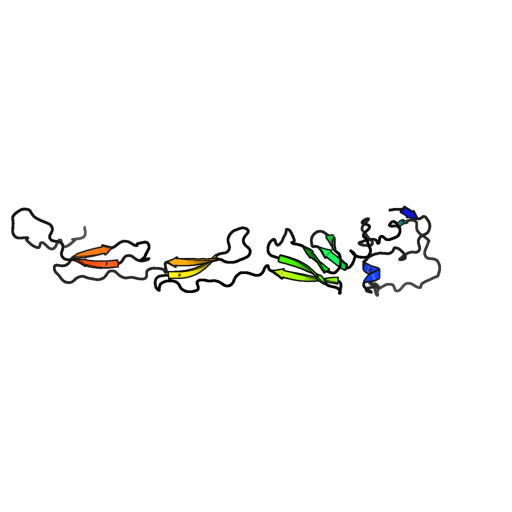bitor-like superfamily [SSF57567] (33-64)

Sequence (190 aa):
MLYSPCIQPGSLPSCGQTTGQSYADEDADEVATGWEPIGEACICRPGLLLHRTDHTLCVPKEKCACTDTQGIPRAEGEEWQPPSCPCCVMHCLSNGSLLVTHQACPTPTSTSCPPERFLVAQVSPGSCCPHYVCVCKPCMRRPMVCTPGHFLRILPASPNHCCSRYVCGKTCVFCNDSPCVFTPRILTTL